Protein AF-A0A0P1IAL7-F1 (afdb_monomer)

pLDDT: mean 78.9, std 19.9, range [32.47, 98.69]

Sequence (352 aa):
MDDVEKSWKEFREKVRGVIEDHGAPDDLRSFDAWHAEEMRLVMAHNYPAPHVSDVTWSTEGLHVECDDREVVDRVMTAMAEVSHDLKEARARRSVMSSVVDWNDIHGSVFKQLGEHRAGWAEQLTLALEKVKRLIDEQPELFGDERPSIVQIKQKWGGLRVYEGPGCNQATSEEIQWRVDEIEQTCEGCSNSAQRQHVQGFVTTLCSWCYNAELRRRYDCAPASWPQSLELDIAANYPDLVSADCASLVPAVGPGWLMMISLALHKLSFSQDFKALDPGTIHISDIKKGQDGKISIGFSRYHDLIQEYADWMEFRCGVTCEECGHVGDIVRTTDKSQVLCSHCYCTREKSDG

Organism: NCBI:txid1715692

Mean predicted aligned error: 13.13 Å

Nearest PDB structures (foldseek):
  8pzp-assembly1_A-1  TM=1.449E-01  e=8.449E+00  Influenza A virus (A/WSN/1933(H1N1))

Solvent-accessible surface area (backbone atoms only — not comparable to full-atom values): 19555 Å² total; per-residue (Å²): 108,72,68,57,56,48,52,52,52,54,48,51,53,51,55,46,49,50,35,71,77,69,48,73,70,96,45,80,81,75,60,44,74,65,56,53,46,50,51,47,48,53,47,49,69,78,41,86,54,101,45,65,83,47,76,47,79,56,100,91,42,81,44,72,47,50,84,46,64,72,58,49,54,52,52,54,49,56,47,52,51,51,51,48,52,48,50,52,52,50,61,70,48,77,74,66,67,45,53,53,42,90,90,42,42,57,65,26,38,36,70,53,58,35,78,79,22,37,20,42,29,54,52,49,29,56,48,50,54,48,51,52,48,46,29,77,75,36,33,93,68,31,32,87,64,82,67,42,31,58,43,56,44,80,54,84,28,30,63,45,78,41,70,38,92,85,52,40,66,57,42,50,51,53,52,50,53,49,41,61,58,50,41,43,19,6,33,55,68,49,44,70,28,35,72,38,73,58,94,89,41,51,36,19,36,25,54,60,58,40,54,51,52,52,45,61,56,41,78,76,42,82,91,56,81,58,78,86,63,68,58,36,42,30,78,77,40,49,58,44,23,54,95,85,50,85,67,42,65,57,58,60,42,68,19,35,47,57,52,48,51,54,42,55,50,53,46,72,70,32,68,74,53,68,71,48,64,83,61,52,38,15,53,69,46,42,33,61,39,85,75,35,41,73,40,76,42,61,80,32,77,49,77,80,51,49,63,47,51,53,48,41,41,55,50,46,73,35,24,10,26,73,80,36,50,46,49,77,64,46,62,45,96,80,35,48,45,42,23,25,61,50,58,47,60,53,47,59,64,72,78,106

Structure (mmCIF, N/CA/C/O backbone):
data_AF-A0A0P1IAL7-F1
#
_entry.id   AF-A0A0P1IAL7-F1
#
loop_
_atom_site.group_PDB
_atom_site.id
_atom_site.type_symbol
_atom_site.label_atom_id
_atom_site.label_alt_id
_atom_site.label_comp_id
_atom_site.label_asym_id
_atom_site.label_entity_id
_atom_site.label_seq_id
_atom_site.pdbx_PDB_ins_code
_atom_site.Cartn_x
_atom_site.Cartn_y
_atom_site.Cartn_z
_atom_site.occupancy
_atom_site.B_iso_or_equiv
_atom_site.auth_seq_id
_atom_site.auth_comp_id
_atom_site.auth_asym_id
_atom_site.auth_atom_id
_atom_site.pdbx_PDB_model_num
ATOM 1 N N . MET A 1 1 ? -28.377 -12.880 -28.913 1.00 41.78 1 MET A N 1
ATOM 2 C CA . MET A 1 1 ? -29.177 -12.333 -27.795 1.00 41.78 1 MET A CA 1
ATOM 3 C C . MET A 1 1 ? -28.987 -13.169 -26.537 1.00 41.78 1 MET A C 1
ATOM 5 O O . MET A 1 1 ? -28.623 -12.584 -25.530 1.00 41.78 1 MET A O 1
ATOM 9 N N . ASP A 1 2 ? -29.098 -14.497 -26.609 1.00 44.34 2 ASP A N 1
ATOM 10 C CA . ASP A 1 2 ? -28.908 -15.394 -25.451 1.00 44.34 2 ASP A CA 1
ATOM 11 C C . ASP A 1 2 ? -27.526 -15.288 -24.774 1.00 44.34 2 ASP A C 1
ATOM 13 O O . ASP A 1 2 ? -27.446 -15.282 -23.547 1.00 44.34 2 ASP A O 1
ATOM 17 N N . ASP A 1 3 ? -26.442 -15.109 -25.541 1.00 50.19 3 ASP A N 1
ATOM 18 C CA . ASP A 1 3 ? -25.097 -14.899 -24.970 1.00 50.19 3 ASP A CA 1
ATOM 19 C C . ASP A 1 3 ? -24.962 -13.561 -24.228 1.00 50.19 3 ASP A C 1
ATOM 21 O O . ASP A 1 3 ? -24.264 -13.473 -23.223 1.00 50.19 3 ASP A O 1
ATOM 25 N N . VAL A 1 4 ? -25.685 -12.526 -24.666 1.00 46.25 4 VAL A N 1
ATOM 26 C CA . VAL A 1 4 ? -25.679 -11.201 -24.022 1.00 46.25 4 VAL A CA 1
ATOM 27 C C . VAL A 1 4 ? -26.430 -11.260 -22.692 1.00 46.25 4 VAL A C 1
ATOM 29 O O . VAL A 1 4 ? -25.976 -10.729 -21.683 1.00 46.25 4 VAL A O 1
ATOM 32 N N . GLU A 1 5 ? -27.567 -11.952 -22.654 1.00 51.50 5 GLU A N 1
ATOM 33 C CA . GLU A 1 5 ? -28.368 -12.103 -21.437 1.00 51.50 5 GLU A CA 1
ATOM 34 C C . GLU A 1 5 ? -27.666 -12.975 -20.382 1.00 51.50 5 GLU A C 1
ATOM 36 O O . GLU A 1 5 ? -27.731 -12.691 -19.180 1.00 51.50 5 GLU A O 1
ATOM 41 N N . LYS A 1 6 ? -26.903 -13.979 -20.834 1.00 57.72 6 LYS A N 1
ATOM 42 C CA . LYS A 1 6 ? -26.023 -14.785 -19.986 1.00 57.72 6 LYS A CA 1
ATOM 43 C C . LYS A 1 6 ? -24.871 -13.958 -19.401 1.00 57.72 6 LYS A C 1
ATOM 45 O O . LYS A 1 6 ? -24.701 -13.970 -18.181 1.00 57.72 6 LYS A O 1
ATOM 50 N N . SER A 1 7 ? -24.162 -13.178 -20.220 1.00 52.97 7 SER A N 1
ATOM 51 C CA . SER A 1 7 ? -23.103 -12.264 -19.758 1.00 52.97 7 SER A CA 1
ATOM 52 C C . SER A 1 7 ? -23.625 -11.232 -18.752 1.00 52.97 7 SER A C 1
ATOM 54 O O . SER A 1 7 ? -22.968 -10.941 -17.755 1.00 52.97 7 SER A O 1
ATOM 56 N N . TRP A 1 8 ? -24.850 -10.729 -18.943 1.00 52.72 8 TRP A N 1
ATOM 57 C CA . TRP A 1 8 ? -25.502 -9.824 -17.989 1.00 52.72 8 TRP A CA 1
ATOM 58 C C . TRP A 1 8 ? -25.870 -10.482 -16.662 1.00 52.72 8 TRP A C 1
ATOM 60 O O . TRP A 1 8 ? -25.812 -9.843 -15.611 1.00 52.72 8 TRP A O 1
ATOM 70 N N . LYS A 1 9 ? -26.276 -11.751 -16.679 1.00 59.12 9 LYS A N 1
ATOM 71 C CA . LYS A 1 9 ? -26.530 -12.504 -15.449 1.00 59.12 9 LYS A CA 1
ATOM 72 C C . LYS A 1 9 ? -25.230 -12.746 -14.677 1.00 59.12 9 LYS A C 1
ATOM 74 O O . LYS A 1 9 ? -25.203 -12.520 -13.475 1.00 59.12 9 LYS A O 1
ATOM 79 N N . GLU A 1 10 ? -24.153 -13.123 -15.363 1.00 58.59 10 GLU A N 1
ATOM 80 C CA . GLU A 1 10 ? -22.832 -13.321 -14.749 1.00 58.59 10 GLU A CA 1
ATOM 81 C C . GLU A 1 10 ? -22.244 -12.017 -14.191 1.00 58.59 10 GLU A C 1
ATOM 83 O O . GLU A 1 10 ? -21.704 -12.010 -13.086 1.00 58.59 10 GLU A O 1
ATOM 88 N N . PHE A 1 11 ? -22.409 -10.898 -14.901 1.00 57.38 11 PHE A N 1
ATOM 89 C CA . PHE A 1 11 ? -22.053 -9.570 -14.399 1.00 57.38 11 PHE A CA 1
ATOM 90 C C . PHE A 1 11 ? -22.821 -9.216 -13.119 1.00 57.38 11 PHE A C 1
ATOM 92 O O . PHE A 1 11 ? -22.209 -8.806 -12.134 1.00 57.38 11 PHE A O 1
ATOM 99 N N . ARG A 1 12 ? -24.146 -9.420 -13.102 1.00 59.62 12 ARG A N 1
ATOM 100 C CA . ARG A 1 12 ? -24.986 -9.158 -11.921 1.00 59.62 12 ARG A CA 1
ATOM 101 C C . ARG A 1 12 ? -24.562 -9.992 -10.717 1.00 59.62 12 ARG A C 1
ATOM 103 O O . ARG A 1 12 ? -24.465 -9.446 -9.625 1.00 59.62 12 ARG A O 1
ATOM 110 N N . GLU A 1 13 ? -24.266 -11.275 -10.913 1.00 60.00 13 GLU A N 1
ATOM 111 C CA . GLU A 1 13 ? -23.773 -12.138 -9.833 1.00 60.00 13 GLU A CA 1
ATOM 112 C C . GLU A 1 13 ? -22.380 -11.714 -9.344 1.00 60.00 13 GLU A C 1
ATOM 114 O O . GLU A 1 13 ? -22.136 -11.728 -8.143 1.00 60.00 13 GLU A O 1
ATOM 119 N N . LYS A 1 14 ? -21.478 -11.260 -10.228 1.00 56.31 14 LYS A N 1
ATOM 120 C CA . LYS A 1 14 ? -20.163 -10.731 -9.820 1.00 56.31 14 LYS A CA 1
ATOM 121 C C . LYS A 1 14 ? -20.279 -9.432 -9.028 1.00 56.31 14 LYS A C 1
ATOM 123 O O . LYS A 1 14 ? -19.656 -9.307 -7.981 1.00 56.31 14 LYS A O 1
ATOM 128 N N . VAL A 1 15 ? -21.092 -8.484 -9.492 1.00 52.44 15 VAL A N 1
ATOM 129 C CA . VAL A 1 15 ? -21.345 -7.227 -8.772 1.00 52.44 15 VAL A CA 1
ATOM 130 C C . VAL A 1 15 ? -22.019 -7.508 -7.430 1.00 52.44 15 VAL A C 1
ATOM 132 O O . VAL A 1 15 ? -21.626 -6.930 -6.420 1.00 52.44 15 VAL A O 1
ATOM 135 N N . ARG A 1 16 ? -22.977 -8.442 -7.386 1.00 55.53 16 ARG A N 1
ATOM 136 C CA . ARG A 1 16 ? -23.596 -8.897 -6.137 1.00 55.53 16 ARG A CA 1
ATOM 137 C C . ARG A 1 16 ? -22.571 -9.525 -5.194 1.00 55.53 16 ARG A C 1
ATOM 139 O O . ARG A 1 16 ? -22.536 -9.123 -4.041 1.00 55.53 16 ARG A O 1
ATOM 146 N N . GLY A 1 17 ? -21.705 -10.415 -5.679 1.00 53.91 17 GLY A N 1
ATOM 147 C CA . GLY A 1 17 ? -20.626 -11.010 -4.884 1.00 53.91 17 GLY A CA 1
ATOM 148 C C . GLY A 1 17 ? -19.678 -9.956 -4.308 1.00 53.91 17 GLY A C 1
ATOM 149 O O . GLY A 1 17 ? -19.396 -9.968 -3.118 1.00 53.91 17 GLY A O 1
ATOM 150 N N . VAL A 1 18 ? -19.289 -8.955 -5.106 1.00 49.69 18 VAL A N 1
ATOM 151 C CA . VAL A 1 18 ? -18.495 -7.804 -4.635 1.00 49.69 18 VAL A CA 1
ATOM 152 C C . VAL A 1 18 ? -19.238 -7.024 -3.540 1.00 49.69 18 VAL A C 1
ATOM 154 O O . VAL A 1 18 ? -18.637 -6.634 -2.541 1.00 49.69 18 VAL A O 1
ATOM 157 N N . ILE A 1 19 ? -20.549 -6.812 -3.682 1.00 49.41 19 ILE A N 1
ATOM 158 C CA . ILE A 1 19 ? -21.381 -6.134 -2.672 1.00 49.41 19 ILE A CA 1
ATOM 159 C C . ILE A 1 19 ? -21.522 -6.977 -1.394 1.00 49.41 19 ILE A C 1
ATOM 161 O O . ILE A 1 19 ? -21.507 -6.421 -0.294 1.00 49.41 19 ILE A O 1
ATOM 165 N N . GLU A 1 20 ? -21.658 -8.294 -1.521 1.00 49.78 20 GLU A N 1
ATOM 166 C CA . GLU A 1 20 ? -21.778 -9.238 -0.405 1.00 49.78 20 GLU A CA 1
ATOM 167 C C . GLU A 1 20 ? -20.456 -9.361 0.370 1.00 49.78 20 GLU A C 1
ATOM 169 O O . GLU A 1 20 ? -20.461 -9.247 1.598 1.00 49.78 20 GLU A O 1
ATOM 174 N N . ASP A 1 21 ? -19.327 -9.471 -0.334 1.00 44.12 21 ASP A N 1
ATOM 175 C CA . ASP A 1 21 ? -17.990 -9.634 0.248 1.00 44.12 21 ASP A CA 1
ATOM 176 C C . ASP A 1 21 ? -17.416 -8.322 0.806 1.00 44.12 21 ASP A C 1
ATOM 178 O O . ASP A 1 21 ? -16.720 -8.312 1.827 1.00 44.12 21 ASP A O 1
ATOM 182 N N . HIS A 1 22 ? -17.706 -7.184 0.167 1.00 43.75 22 HIS A N 1
ATOM 183 C CA . HIS A 1 22 ? -17.096 -5.896 0.522 1.00 43.75 22 HIS A CA 1
ATOM 184 C C . HIS A 1 22 ? -18.052 -4.912 1.204 1.00 43.75 22 HIS A C 1
ATOM 186 O O . HIS A 1 22 ? -17.584 -3.927 1.794 1.00 43.75 22 HIS A O 1
ATOM 192 N N . GLY A 1 23 ? -19.353 -5.217 1.220 1.00 41.59 23 GLY A N 1
ATO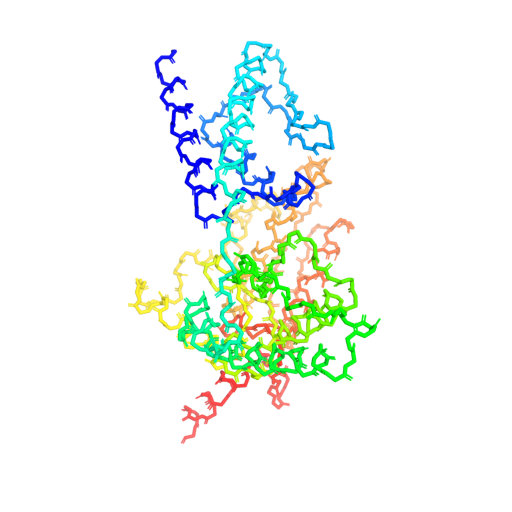M 193 C CA . GLY A 1 23 ? -20.423 -4.348 1.697 1.00 41.59 23 GLY A CA 1
ATOM 194 C C . GLY A 1 23 ? -20.796 -3.271 0.674 1.00 41.59 23 GLY A C 1
ATOM 195 O O . GLY A 1 23 ? -19.930 -2.675 0.039 1.00 41.59 23 GLY A O 1
ATOM 196 N N . ALA A 1 24 ? -22.094 -2.974 0.566 1.00 42.81 24 ALA A N 1
ATOM 197 C CA . ALA A 1 24 ? -22.584 -1.787 -0.130 1.00 42.81 24 ALA A CA 1
ATOM 198 C C . ALA A 1 24 ? -21.922 -0.526 0.470 1.00 42.81 24 ALA A C 1
ATOM 200 O O . ALA A 1 24 ? -22.091 -0.312 1.671 1.00 42.81 24 ALA A O 1
ATOM 201 N N . PRO A 1 25 ? -21.183 0.298 -0.297 1.00 43.22 25 PRO A N 1
ATOM 202 C CA . PRO A 1 25 ? -20.582 1.525 0.234 1.00 43.22 25 PRO A CA 1
ATOM 203 C C . PRO A 1 25 ? -21.672 2.469 0.749 1.00 43.22 25 PRO A C 1
ATOM 205 O O . PRO A 1 25 ? -22.739 2.508 0.148 1.00 43.22 25 PRO A O 1
ATOM 208 N N . ASP A 1 26 ? -21.443 3.223 1.826 1.00 40.00 26 ASP A N 1
ATOM 209 C CA . ASP A 1 26 ? -22.459 4.121 2.415 1.00 40.00 26 ASP A CA 1
ATOM 210 C C . ASP A 1 26 ? -22.738 5.359 1.540 1.00 40.00 26 ASP A C 1
ATOM 212 O O . ASP A 1 26 ? -23.851 5.887 1.519 1.00 40.00 26 ASP A O 1
ATOM 216 N N . ASP A 1 27 ? -21.756 5.749 0.726 1.00 38.41 27 ASP A N 1
ATOM 217 C CA . ASP A 1 27 ? -21.815 6.836 -0.250 1.00 38.41 27 ASP A CA 1
ATOM 218 C C . ASP A 1 27 ? -21.231 6.359 -1.590 1.00 38.41 27 ASP A C 1
ATOM 220 O O . ASP A 1 27 ? -20.150 5.765 -1.633 1.00 38.41 27 ASP A O 1
ATOM 224 N N . LEU A 1 28 ? -21.925 6.652 -2.692 1.00 39.16 28 LEU A N 1
ATOM 225 C CA . LEU A 1 28 ? -21.449 6.424 -4.058 1.00 39.16 28 LEU A CA 1
ATOM 226 C C . LEU A 1 28 ? -20.166 7.217 -4.398 1.00 39.16 28 LEU A C 1
ATOM 228 O O . LEU A 1 28 ? -19.497 6.900 -5.370 1.00 39.16 28 LEU A O 1
ATOM 232 N N . ARG A 1 29 ? -19.773 8.203 -3.584 1.00 36.06 29 ARG A N 1
ATOM 233 C CA . ARG A 1 29 ? -18.479 8.907 -3.658 1.00 36.06 29 ARG A CA 1
ATOM 234 C C . ARG A 1 29 ? -17.295 8.086 -3.136 1.00 36.06 29 ARG A C 1
ATOM 236 O O . ARG A 1 29 ? -16.165 8.383 -3.491 1.00 36.06 29 ARG A O 1
ATOM 243 N N . SER A 1 30 ? -17.536 7.050 -2.323 1.00 41.03 30 SER A N 1
ATOM 244 C CA . SER A 1 30 ? -16.492 6.106 -1.863 1.00 41.03 30 SER A CA 1
ATOM 245 C C . SER A 1 30 ? -16.241 4.946 -2.843 1.00 41.03 30 SER A C 1
ATOM 247 O O . SER A 1 30 ? -15.444 4.038 -2.580 1.00 41.03 30 SER A O 1
ATOM 249 N N . PHE A 1 31 ? -16.938 4.986 -3.981 1.00 42.59 31 PHE A N 1
ATOM 250 C CA . PHE A 1 31 ? -16.701 4.189 -5.179 1.00 42.59 31 PHE A CA 1
ATOM 251 C C . PHE A 1 31 ? -15.479 4.795 -5.899 1.00 42.59 31 PHE A C 1
ATOM 253 O O . PHE A 1 31 ? -15.611 5.578 -6.832 1.00 42.59 31 PHE A O 1
ATOM 260 N N . ASP A 1 32 ? -14.275 4.523 -5.385 1.00 45.38 32 ASP A N 1
ATOM 261 C CA . ASP A 1 32 ? -13.022 5.085 -5.916 1.00 45.38 32 ASP A CA 1
ATOM 262 C C . ASP A 1 32 ? -12.842 4.820 -7.425 1.00 45.38 32 ASP A C 1
ATOM 264 O O . ASP A 1 32 ? -13.308 3.808 -7.955 1.00 45.38 32 ASP A O 1
ATOM 268 N N . ALA A 1 33 ? -12.052 5.675 -8.090 1.00 40.78 33 ALA A N 1
ATOM 269 C CA . ALA A 1 33 ? -11.674 5.587 -9.509 1.00 40.78 33 ALA A CA 1
ATOM 270 C C . ALA A 1 33 ? -11.164 4.196 -9.950 1.00 40.78 33 ALA A C 1
ATOM 272 O O . ALA A 1 33 ? -11.284 3.823 -11.111 1.00 40.78 33 ALA A O 1
ATOM 273 N N . TRP A 1 34 ? -10.643 3.395 -9.016 1.00 38.56 34 TRP A N 1
ATOM 274 C CA . TRP A 1 34 ? -10.200 2.025 -9.271 1.00 38.56 34 TRP A CA 1
ATOM 275 C C . TRP A 1 34 ? -11.354 1.001 -9.359 1.00 38.56 34 TRP A C 1
ATOM 277 O O . TRP A 1 34 ? -11.262 0.064 -10.141 1.00 38.56 34 TRP A O 1
ATOM 287 N N . HIS A 1 35 ? -12.471 1.187 -8.636 1.00 47.72 35 HIS A N 1
ATOM 288 C CA . HIS A 1 35 ? -13.688 0.366 -8.819 1.00 47.72 35 HIS A CA 1
ATOM 289 C C . HIS A 1 35 ? -14.419 0.723 -10.115 1.00 47.72 35 HIS A C 1
ATOM 291 O O . HIS A 1 35 ? -14.990 -0.156 -10.760 1.00 47.72 35 HIS A O 1
ATOM 297 N N . ALA A 1 36 ? -14.384 2.000 -10.509 1.00 50.09 36 ALA A N 1
ATOM 298 C CA . ALA A 1 36 ? -14.823 2.415 -11.835 1.00 50.09 36 ALA A CA 1
ATOM 299 C C . ALA A 1 36 ? -13.961 1.749 -12.919 1.00 50.09 36 ALA A C 1
ATOM 301 O O . ALA A 1 36 ? -14.518 1.225 -13.876 1.00 50.09 36 ALA A O 1
ATOM 302 N N . GLU A 1 37 ? -12.638 1.664 -12.724 1.00 47.69 37 GLU A N 1
ATOM 303 C CA . GLU A 1 37 ? -11.732 0.969 -13.647 1.00 47.69 37 GLU A CA 1
ATOM 304 C C . GLU A 1 37 ? -11.948 -0.552 -13.668 1.00 47.69 37 GLU A C 1
ATOM 306 O O . GLU A 1 37 ? -11.992 -1.126 -14.748 1.00 47.69 37 GLU A O 1
ATOM 311 N N . GLU A 1 38 ? -12.169 -1.228 -12.535 1.00 47.59 38 GLU A N 1
ATOM 312 C CA . GLU A 1 38 ? -12.527 -2.656 -12.547 1.00 47.59 38 GLU A CA 1
ATOM 313 C C . GLU A 1 38 ? -13.884 -2.905 -13.210 1.00 47.59 38 GLU A C 1
ATOM 315 O O . GLU A 1 38 ? -14.003 -3.828 -14.011 1.00 47.59 38 GLU A O 1
ATOM 320 N N . MET A 1 39 ? -14.901 -2.075 -12.954 1.00 51.25 39 MET A N 1
ATOM 321 C CA . MET A 1 39 ? -16.168 -2.169 -13.685 1.00 51.25 39 MET A CA 1
ATOM 322 C C . MET A 1 39 ? -15.982 -1.895 -15.179 1.00 51.25 39 MET A C 1
ATOM 324 O O . MET A 1 39 ? -16.566 -2.611 -15.991 1.00 51.25 39 MET A O 1
ATO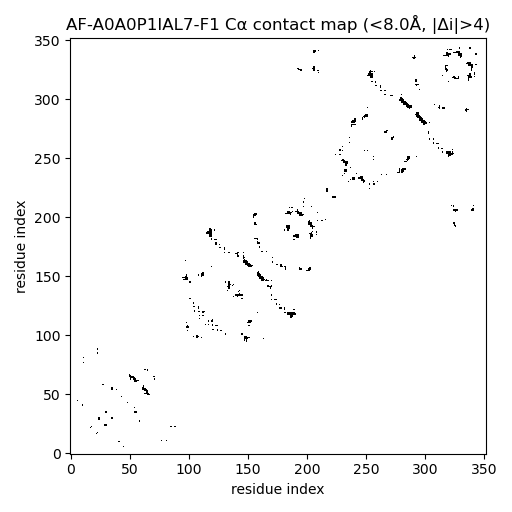M 328 N N . ARG A 1 40 ? -15.137 -0.927 -15.551 1.00 53.16 40 ARG A N 1
ATOM 329 C CA . ARG A 1 40 ? -14.767 -0.636 -16.941 1.00 53.16 40 ARG A CA 1
ATOM 330 C C . ARG A 1 40 ? -14.057 -1.825 -17.580 1.00 53.16 40 ARG A C 1
ATOM 332 O O . ARG A 1 40 ? -14.390 -2.184 -18.701 1.00 53.16 40 ARG A O 1
ATOM 339 N N . LEU A 1 41 ? -13.148 -2.487 -16.864 1.00 50.09 41 LEU A N 1
ATOM 340 C CA . LEU A 1 41 ? -12.440 -3.691 -17.307 1.00 50.09 41 LEU A CA 1
ATOM 341 C C . LEU A 1 41 ? -13.378 -4.897 -17.413 1.00 50.09 41 LEU A C 1
ATOM 343 O O . LEU A 1 41 ? -13.307 -5.631 -18.392 1.00 50.09 41 LEU A O 1
ATOM 347 N N . VAL A 1 42 ? -14.302 -5.090 -16.469 1.00 49.16 42 VAL A N 1
ATOM 348 C CA . VAL A 1 42 ? -15.336 -6.133 -16.540 1.00 49.16 42 VAL A CA 1
ATOM 349 C C . VAL A 1 42 ? -16.284 -5.869 -17.715 1.00 49.16 42 VAL A C 1
ATOM 351 O O . VAL A 1 42 ? -16.638 -6.810 -18.425 1.00 49.16 42 VAL A O 1
ATOM 354 N N . MET A 1 43 ? -16.666 -4.616 -17.969 1.00 51.06 43 MET A N 1
ATOM 355 C CA . MET A 1 43 ? -17.470 -4.239 -19.135 1.00 51.06 43 MET A CA 1
ATOM 356 C C . MET A 1 43 ? -16.696 -4.448 -20.443 1.00 51.06 43 MET A C 1
ATOM 358 O O . MET A 1 43 ? -17.209 -5.114 -21.335 1.00 51.06 43 MET A O 1
ATOM 362 N N . ALA A 1 44 ? -15.445 -3.992 -20.527 1.00 51.59 44 ALA A N 1
ATOM 363 C CA . ALA A 1 44 ? -14.583 -4.145 -21.700 1.00 51.59 44 ALA A CA 1
ATOM 364 C C . ALA A 1 44 ? -14.222 -5.613 -21.999 1.00 51.59 44 ALA A C 1
ATOM 366 O O . ALA A 1 44 ? -14.076 -5.992 -23.157 1.00 51.59 44 ALA A O 1
ATOM 367 N N . HIS A 1 45 ? -14.090 -6.453 -20.967 1.00 44.69 45 HIS A N 1
ATOM 368 C CA . HIS A 1 45 ? -13.735 -7.866 -21.111 1.00 44.69 45 HIS A CA 1
ATOM 369 C C . HIS A 1 45 ? -14.931 -8.744 -21.498 1.00 44.69 45 HIS A C 1
ATOM 371 O O . HIS A 1 45 ? -14.780 -9.667 -22.294 1.00 44.69 45 HIS A O 1
ATOM 377 N N . ASN A 1 46 ? -16.125 -8.467 -20.958 1.00 44.75 46 ASN A N 1
ATOM 378 C CA . ASN A 1 46 ? -17.333 -9.241 -21.280 1.00 44.75 46 ASN A CA 1
ATOM 379 C C . ASN A 1 46 ? -18.082 -8.698 -22.510 1.00 44.75 46 ASN A C 1
ATOM 381 O O . ASN A 1 46 ? -18.917 -9.406 -23.071 1.00 44.75 46 ASN A O 1
ATOM 385 N N . TYR A 1 47 ? -17.762 -7.474 -22.945 1.00 51.38 47 TYR A N 1
ATOM 386 C CA . TYR A 1 47 ? -18.261 -6.861 -24.171 1.00 51.38 47 TYR A CA 1
ATOM 387 C C . TYR A 1 47 ? -17.111 -6.211 -24.951 1.00 51.38 47 TYR A C 1
ATOM 389 O O . TYR A 1 47 ? -16.840 -5.024 -24.769 1.00 51.38 47 TYR A O 1
ATOM 397 N N . PRO A 1 48 ? -16.476 -6.929 -25.894 1.00 44.50 48 PRO A N 1
ATOM 398 C CA . PRO A 1 48 ? -15.669 -6.304 -26.935 1.00 44.50 48 PRO A CA 1
ATOM 399 C C . PRO A 1 48 ? -16.613 -5.622 -27.939 1.00 44.50 48 PRO A C 1
ATOM 401 O O . PRO A 1 48 ? -16.739 -6.039 -29.088 1.00 44.50 48 PRO A O 1
ATOM 404 N N . ALA A 1 49 ? -17.375 -4.625 -27.491 1.00 45.00 49 ALA A N 1
ATOM 405 C CA . ALA A 1 49 ? -18.230 -3.838 -28.362 1.00 45.00 49 ALA A CA 1
ATOM 406 C C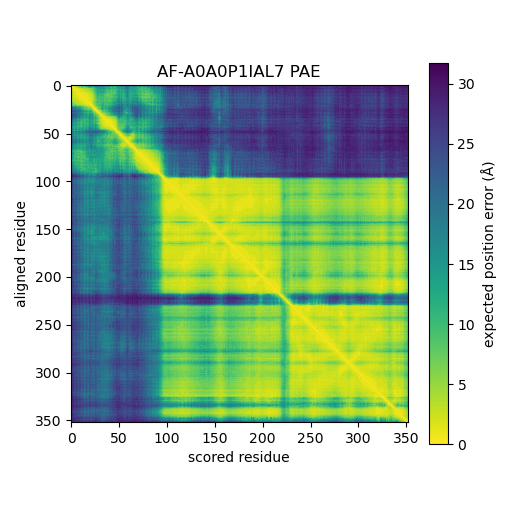 . ALA A 1 49 ? -17.417 -2.636 -28.864 1.00 45.00 49 ALA A C 1
ATOM 408 O O . ALA A 1 49 ? -16.972 -1.835 -28.043 1.00 45.00 49 ALA A O 1
ATOM 409 N N . PRO A 1 50 ? -17.249 -2.445 -30.183 1.00 45.91 50 PRO A N 1
ATOM 410 C CA . PRO A 1 50 ? -16.533 -1.298 -30.751 1.00 45.91 50 PRO A CA 1
ATOM 411 C C . PRO A 1 50 ? -17.251 0.060 -30.563 1.00 45.91 50 PRO A C 1
ATOM 413 O O . PRO A 1 50 ? -16.933 1.013 -31.265 1.00 45.91 50 PRO A O 1
ATOM 416 N N . HIS A 1 51 ? -18.220 0.159 -29.644 1.00 48.41 51 HIS A N 1
ATOM 417 C CA . HIS A 1 51 ? -19.175 1.269 -29.542 1.00 48.41 51 HIS A CA 1
ATOM 418 C C . HIS A 1 51 ? -19.327 1.866 -28.137 1.00 48.41 51 HIS A C 1
ATOM 420 O O . HIS A 1 51 ? -20.096 2.809 -27.991 1.00 48.41 51 HIS A O 1
ATOM 426 N N . VAL A 1 52 ? -18.663 1.330 -27.105 1.00 50.72 52 VAL A N 1
ATOM 427 C CA . VAL A 1 52 ? -18.592 1.972 -25.778 1.00 50.72 52 VAL A CA 1
ATOM 428 C C . VAL A 1 52 ? -17.251 2.691 -25.709 1.00 50.72 52 VAL A C 1
ATOM 430 O O . VAL A 1 52 ? -16.212 2.043 -25.573 1.00 50.72 52 VAL A O 1
ATOM 433 N N . SER A 1 53 ? -17.266 4.010 -25.882 1.00 54.25 53 SER A N 1
ATOM 434 C CA . SER A 1 53 ? -16.052 4.831 -25.921 1.00 54.25 53 SER A CA 1
ATOM 435 C C . SER A 1 53 ? -15.582 5.224 -24.528 1.00 54.25 53 SER A C 1
ATOM 437 O O . SER A 1 53 ? -14.374 5.301 -24.302 1.00 54.25 53 SER A O 1
ATOM 439 N N . ASP A 1 54 ? -16.518 5.433 -23.596 1.00 53.38 54 ASP A N 1
ATOM 440 C CA . ASP A 1 54 ? -16.194 5.845 -22.235 1.00 53.38 54 ASP A CA 1
ATOM 441 C C . ASP A 1 54 ? -17.265 5.430 -21.213 1.00 53.38 54 ASP A C 1
ATOM 443 O O . ASP A 1 54 ? -18.458 5.330 -21.510 1.00 53.38 54 ASP A O 1
ATOM 447 N N . VAL A 1 55 ? -16.826 5.172 -19.985 1.00 51.38 55 VAL A N 1
ATOM 448 C CA . VAL A 1 55 ? -17.673 4.808 -18.845 1.00 51.38 55 VAL A CA 1
ATOM 449 C C . VAL A 1 55 ? -17.185 5.623 -17.656 1.00 51.38 55 VAL A C 1
ATOM 451 O O . VAL A 1 55 ? -16.154 5.311 -17.062 1.00 51.38 55 VAL A O 1
ATOM 454 N N . THR A 1 56 ? -17.922 6.673 -17.306 1.00 48.72 56 THR A N 1
ATOM 455 C CA . THR A 1 56 ? -17.560 7.607 -16.235 1.00 48.72 56 THR A CA 1
ATOM 456 C C . THR A 1 56 ? -18.591 7.574 -15.113 1.00 48.72 56 THR A C 1
ATOM 458 O O . THR A 1 56 ? -19.767 7.304 -15.321 1.00 48.72 56 THR A O 1
ATOM 461 N N . TRP A 1 57 ? -18.158 7.812 -13.879 1.00 45.41 57 TRP A N 1
ATOM 462 C CA . TRP A 1 57 ? -19.033 7.849 -12.705 1.00 45.41 57 TRP A CA 1
ATOM 463 C C . TRP A 1 57 ? -19.051 9.271 -12.148 1.00 45.41 57 TRP A C 1
ATOM 465 O O . TRP A 1 57 ? -17.992 9.860 -11.938 1.00 45.41 57 TRP A O 1
ATOM 475 N N . SER A 1 58 ? -20.237 9.825 -11.900 1.00 44.75 58 SER A N 1
ATOM 476 C CA . SER A 1 58 ? -20.416 11.152 -11.306 1.00 44.75 58 SER A CA 1
ATOM 477 C C . SER A 1 58 ? -21.289 11.093 -10.050 1.00 44.75 58 SER A C 1
ATOM 479 O O . SER A 1 58 ? -21.861 10.060 -9.697 1.00 44.75 58 SER A O 1
ATOM 481 N N . THR A 1 59 ? -21.433 12.236 -9.375 1.00 32.47 59 THR A N 1
ATOM 482 C CA . THR A 1 59 ? -22.369 12.408 -8.254 1.00 32.47 59 THR A CA 1
ATOM 483 C C . THR A 1 59 ? -23.835 12.191 -8.641 1.00 32.47 59 THR A C 1
ATOM 485 O O . THR A 1 59 ? -24.667 12.002 -7.757 1.00 32.47 59 THR A O 1
ATOM 488 N N . GLU A 1 60 ? -24.156 12.220 -9.937 1.00 37.75 60 GLU A N 1
ATOM 489 C CA . GLU A 1 60 ? -25.502 11.997 -10.474 1.00 37.75 60 GLU A CA 1
ATOM 490 C C . GLU A 1 60 ? -25.728 10.542 -10.931 1.00 37.75 60 GLU A C 1
ATOM 492 O O . GLU A 1 60 ? -26.873 10.144 -11.149 1.00 37.75 60 GLU A O 1
ATOM 497 N N . GLY A 1 61 ? -24.669 9.724 -11.008 1.00 45.53 61 GLY A N 1
ATOM 498 C CA . GLY A 1 61 ? -24.731 8.302 -11.360 1.00 45.53 61 GLY A CA 1
ATOM 499 C C . GLY A 1 61 ? -23.650 7.862 -12.353 1.00 45.53 61 GLY A C 1
ATOM 500 O O . GLY A 1 61 ? -22.691 8.586 -12.616 1.00 45.53 61 GLY A O 1
ATOM 501 N N . LEU A 1 62 ? -23.803 6.652 -12.904 1.00 48.34 62 LEU A N 1
ATOM 502 C CA . LEU A 1 62 ? -22.970 6.178 -14.013 1.00 48.34 62 LEU A CA 1
ATOM 503 C C . LEU A 1 62 ? -23.386 6.878 -15.309 1.00 48.34 62 LEU A C 1
ATOM 505 O O . LEU A 1 62 ? -24.559 6.872 -15.680 1.00 48.34 62 LEU A O 1
ATOM 509 N N . HIS A 1 63 ? -22.403 7.397 -16.023 1.00 54.91 63 HIS A N 1
ATOM 510 C CA . HIS A 1 63 ? -22.506 7.867 -17.390 1.00 54.91 63 HIS A CA 1
ATOM 511 C C . HIS A 1 63 ? -21.798 6.868 -18.304 1.00 54.91 63 HIS A C 1
ATOM 513 O O . HIS A 1 63 ? -20.627 6.545 -18.120 1.00 54.91 63 HIS A O 1
ATOM 519 N N . VAL A 1 64 ? -22.525 6.358 -19.291 1.00 54.97 64 VAL A N 1
ATOM 520 C CA . VAL A 1 64 ? -21.976 5.476 -20.320 1.00 54.97 64 VAL A CA 1
ATOM 521 C C . VAL A 1 64 ? -22.085 6.207 -21.642 1.00 54.97 64 VAL A C 1
ATOM 523 O O . VAL A 1 64 ? -23.194 6.486 -22.099 1.00 54.97 64 VAL A O 1
ATOM 526 N N . GLU A 1 65 ? -20.946 6.517 -22.248 1.00 56.47 65 GLU A N 1
ATOM 527 C CA . GLU A 1 65 ? -20.896 6.998 -23.621 1.00 56.47 65 GLU A CA 1
ATOM 528 C C . GLU A 1 65 ? -20.868 5.788 -24.551 1.00 56.47 65 GLU A C 1
ATOM 530 O O . GLU A 1 65 ? -19.894 5.030 -24.616 1.00 56.47 65 GLU A O 1
ATOM 535 N N . CYS A 1 66 ? -21.990 5.574 -25.236 1.00 57.00 66 CYS A N 1
ATOM 536 C CA . CYS A 1 66 ? -22.134 4.509 -26.210 1.00 57.00 66 CYS A CA 1
ATOM 537 C C . CYS A 1 66 ? -22.996 4.967 -27.388 1.00 57.00 66 CYS A C 1
ATOM 539 O O . CYS A 1 66 ? -24.050 5.576 -27.194 1.00 57.00 66 CYS A O 1
ATOM 541 N N . ASP A 1 67 ? -22.562 4.631 -28.603 1.00 56.38 67 ASP A N 1
ATOM 542 C CA . ASP A 1 67 ? -23.279 4.959 -29.844 1.00 56.38 67 ASP A CA 1
ATOM 543 C C . ASP A 1 67 ? -24.574 4.138 -30.018 1.00 56.38 67 ASP A C 1
ATOM 545 O O . ASP A 1 67 ? -25.427 4.468 -30.846 1.00 56.38 67 ASP A O 1
ATOM 549 N N . ASP A 1 68 ? -24.742 3.070 -29.229 1.00 63.16 68 ASP A N 1
ATOM 550 C CA . ASP A 1 68 ? -25.904 2.185 -29.254 1.00 63.16 68 ASP A CA 1
ATOM 551 C C . ASP A 1 68 ? -26.836 2.448 -28.062 1.00 63.16 68 ASP A C 1
ATOM 553 O O . ASP A 1 68 ? -26.610 2.029 -26.922 1.00 63.16 68 ASP A O 1
ATOM 557 N N . ARG A 1 69 ? -27.946 3.128 -28.355 1.00 62.44 69 ARG A N 1
ATOM 558 C CA . ARG A 1 69 ? -28.968 3.503 -27.375 1.00 62.44 69 ARG A CA 1
ATOM 559 C C . ARG A 1 69 ? -29.634 2.297 -26.702 1.00 62.44 69 ARG A C 1
ATOM 561 O O . ARG A 1 69 ? -30.025 2.406 -25.543 1.00 62.44 69 ARG A O 1
ATOM 568 N N . GLU A 1 70 ? -29.744 1.153 -27.381 1.00 63.44 70 GLU A N 1
ATOM 569 C CA . GLU A 1 70 ? -30.344 -0.049 -26.790 1.00 63.44 70 GLU A CA 1
ATOM 570 C C . GLU A 1 70 ? -29.420 -0.663 -25.726 1.00 63.44 70 GLU A C 1
ATOM 572 O O . GLU A 1 70 ? -29.884 -1.184 -24.707 1.00 63.44 70 GLU A O 1
ATOM 577 N N . VAL A 1 71 ? -28.103 -0.551 -25.919 1.00 56.25 71 VAL A N 1
ATOM 578 C CA . VAL A 1 71 ? -27.102 -0.965 -24.928 1.00 56.25 71 VAL A CA 1
ATOM 579 C C . VAL A 1 71 ? -27.141 -0.041 -23.712 1.00 56.25 71 VAL A C 1
ATOM 581 O O . VAL A 1 71 ? -27.183 -0.538 -22.585 1.00 56.25 71 VAL A O 1
ATOM 584 N N . VAL A 1 72 ? -27.211 1.279 -23.918 1.00 55.06 72 VAL A N 1
ATOM 585 C CA . VAL A 1 72 ? -27.318 2.265 -22.825 1.00 55.06 72 VAL A CA 1
ATOM 586 C C . VAL A 1 72 ? -28.557 2.010 -21.965 1.00 55.06 72 VAL A C 1
ATOM 588 O O . VAL A 1 72 ? -28.440 1.905 -20.744 1.00 55.06 72 VAL A O 1
ATOM 591 N N . ASP A 1 73 ? -29.731 1.830 -22.575 1.00 62.38 73 ASP A N 1
ATOM 592 C CA . ASP A 1 73 ? -30.981 1.613 -21.835 1.00 62.38 73 ASP A CA 1
ATOM 593 C C . ASP A 1 73 ? -30.942 0.316 -20.999 1.00 62.38 73 ASP A C 1
ATOM 595 O O . ASP A 1 73 ? -31.420 0.282 -19.858 1.00 62.38 73 ASP A O 1
ATOM 599 N N . ARG A 1 74 ? -30.312 -0.751 -21.515 1.00 59.81 74 ARG A N 1
ATOM 600 C CA . ARG A 1 74 ? -30.121 -2.012 -20.773 1.00 59.81 74 ARG A CA 1
ATOM 601 C C . ARG A 1 74 ? -29.144 -1.863 -19.609 1.00 59.81 74 ARG A C 1
ATOM 603 O O . ARG A 1 74 ? -29.421 -2.387 -18.530 1.00 59.81 74 ARG A O 1
ATOM 610 N N . VAL A 1 75 ? -28.040 -1.136 -19.800 1.00 55.88 75 VAL A N 1
ATOM 611 C CA . VAL A 1 75 ? -27.070 -0.847 -18.730 1.00 55.88 75 VAL A CA 1
ATOM 612 C C . VAL A 1 75 ? -27.739 -0.035 -17.622 1.00 55.88 75 VAL A C 1
ATOM 614 O O . VAL A 1 75 ? -27.678 -0.422 -16.456 1.00 55.88 75 VAL A O 1
ATOM 617 N N . MET A 1 76 ? -28.445 1.039 -17.978 1.00 59.50 76 MET A N 1
ATOM 618 C CA . MET A 1 76 ? -29.128 1.900 -17.009 1.00 59.50 76 MET A CA 1
ATOM 619 C C . MET A 1 76 ? -30.224 1.152 -16.240 1.00 59.50 76 MET A C 1
ATOM 621 O O . MET A 1 76 ? -30.370 1.351 -15.035 1.00 59.50 76 MET A O 1
ATOM 625 N N . THR A 1 77 ? -30.945 0.236 -16.896 1.00 66.31 77 THR A N 1
ATOM 626 C CA . THR A 1 77 ? -31.942 -0.625 -16.236 1.00 66.31 77 THR A CA 1
ATOM 627 C C . THR A 1 77 ? -31.289 -1.588 -15.242 1.00 66.31 77 THR A C 1
ATOM 629 O O . THR A 1 77 ? -31.698 -1.639 -14.083 1.00 66.31 77 THR A O 1
ATOM 632 N N . ALA A 1 78 ? -30.228 -2.295 -15.646 1.00 57.56 78 ALA A N 1
ATOM 633 C CA . ALA A 1 78 ? -29.496 -3.201 -14.758 1.00 57.56 78 ALA A CA 1
ATOM 634 C C . ALA A 1 78 ? -28.906 -2.461 -13.546 1.00 57.56 78 ALA A C 1
ATOM 636 O O . ALA A 1 78 ? -28.897 -2.977 -12.430 1.00 57.56 78 ALA A O 1
ATOM 637 N N . MET A 1 79 ? -28.453 -1.223 -13.738 1.00 57.31 79 MET A N 1
ATOM 638 C CA . MET A 1 79 ? -27.962 -0.389 -12.646 1.00 57.31 79 MET A CA 1
ATOM 639 C C . MET A 1 79 ? -29.058 0.124 -11.722 1.00 57.31 79 MET A C 1
ATOM 641 O O . MET A 1 79 ? -28.834 0.206 -10.516 1.00 57.31 79 MET A O 1
ATOM 645 N N . ALA A 1 80 ? -30.233 0.464 -12.253 1.00 60.97 80 ALA A N 1
ATOM 646 C CA . ALA A 1 80 ? -31.379 0.840 -11.436 1.00 60.97 80 ALA A CA 1
ATOM 647 C C . ALA A 1 80 ? -31.825 -0.328 -10.540 1.00 60.97 80 ALA A C 1
ATOM 649 O O . ALA A 1 80 ? -32.105 -0.112 -9.360 1.00 60.97 80 ALA A O 1
ATOM 650 N N . GLU A 1 81 ? -31.807 -1.558 -11.062 1.00 61.06 81 GLU A N 1
ATOM 651 C CA . GLU A 1 81 ? -32.061 -2.786 -10.296 1.00 61.06 81 GLU A CA 1
ATOM 652 C C . GLU A 1 81 ? -30.998 -3.008 -9.209 1.00 61.06 81 GLU A C 1
ATOM 654 O O . GLU A 1 81 ? -31.344 -3.167 -8.042 1.00 61.06 81 GLU A O 1
ATOM 659 N N . VAL A 1 82 ? -29.704 -2.909 -9.543 1.00 55.06 82 VAL A N 1
ATOM 660 C CA . VAL A 1 82 ? -28.612 -3.011 -8.553 1.00 55.06 82 VAL A CA 1
ATOM 661 C C . VAL A 1 82 ? -28.717 -1.911 -7.490 1.00 55.06 82 VAL A C 1
ATOM 663 O O . VAL A 1 82 ? -28.508 -2.168 -6.308 1.00 55.06 82 VAL A O 1
ATOM 666 N N . SER A 1 83 ? -29.081 -0.686 -7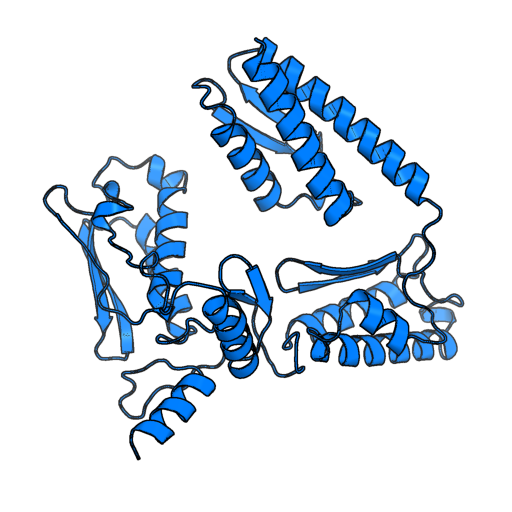.875 1.00 54.28 83 SER A N 1
ATOM 667 C CA . SER A 1 83 ? -29.304 0.429 -6.946 1.00 54.28 83 SER A CA 1
ATOM 668 C C . SER A 1 83 ? -30.484 0.167 -6.007 1.00 54.28 83 SER A C 1
ATOM 670 O O . SER A 1 83 ? -30.413 0.486 -4.818 1.00 54.28 83 SER A O 1
ATOM 672 N N . HIS A 1 84 ? -31.563 -0.431 -6.516 1.00 60.84 84 HIS A N 1
ATOM 673 C CA . HIS A 1 84 ? -32.707 -0.849 -5.713 1.00 60.84 84 HIS A CA 1
ATOM 674 C C . HIS A 1 84 ? -32.322 -1.965 -4.730 1.00 60.84 84 HIS A C 1
ATOM 676 O O . HIS A 1 84 ? -32.566 -1.818 -3.532 1.00 60.84 84 HIS A O 1
ATOM 682 N N . ASP A 1 85 ? -31.637 -3.012 -5.196 1.00 55.97 85 ASP A N 1
ATOM 683 C CA . ASP A 1 85 ? -31.141 -4.113 -4.359 1.00 55.97 85 ASP A CA 1
ATOM 684 C C . ASP A 1 85 ? -30.184 -3.604 -3.269 1.00 55.97 85 ASP A C 1
ATOM 686 O O . ASP A 1 85 ? -30.271 -4.015 -2.111 1.00 55.97 85 ASP A O 1
ATOM 690 N N . LEU A 1 86 ? -29.319 -2.638 -3.599 1.00 51.88 86 LEU A N 1
ATOM 691 C CA . LEU A 1 86 ? -28.439 -1.953 -2.649 1.00 51.88 86 LEU A CA 1
ATOM 692 C C . LEU A 1 86 ? -29.229 -1.178 -1.587 1.00 51.88 86 LEU A C 1
ATOM 694 O O . LEU A 1 86 ? -28.895 -1.243 -0.402 1.00 51.88 86 LEU A O 1
ATOM 698 N N . LYS A 1 87 ? -30.281 -0.450 -1.980 1.00 54.97 87 LYS A N 1
ATOM 699 C CA . LYS A 1 87 ? -31.158 0.271 -1.041 1.00 54.97 87 LYS A CA 1
ATOM 700 C C . LYS A 1 87 ? -31.914 -0.691 -0.130 1.00 54.97 87 LYS A C 1
ATOM 702 O O . LYS A 1 87 ? -32.009 -0.433 1.069 1.00 54.97 87 LYS A O 1
ATOM 707 N N . GLU A 1 88 ? -32.407 -1.804 -0.663 1.00 56.97 88 GLU A N 1
ATOM 708 C CA . GLU A 1 88 ? -33.125 -2.814 0.114 1.00 56.97 88 GLU A CA 1
ATOM 709 C C . GLU A 1 88 ? -32.184 -3.572 1.069 1.00 56.97 88 GLU A C 1
ATOM 711 O O . GLU A 1 88 ? -32.516 -3.772 2.239 1.00 56.97 88 GLU A O 1
ATOM 716 N N . ALA A 1 89 ? -30.965 -3.902 0.630 1.00 53.56 89 ALA A N 1
ATOM 717 C CA . ALA A 1 89 ? -29.917 -4.476 1.475 1.00 53.56 89 ALA A CA 1
ATOM 718 C C . ALA A 1 89 ? -29.489 -3.518 2.602 1.00 53.56 89 ALA A C 1
ATOM 720 O O . ALA A 1 89 ? -29.331 -3.948 3.747 1.00 53.56 89 ALA A O 1
ATOM 721 N N . ARG A 1 90 ? -29.368 -2.212 2.318 1.00 52.03 90 ARG A N 1
ATOM 722 C CA . ARG A 1 90 ? -29.121 -1.172 3.336 1.00 52.03 90 ARG A CA 1
ATOM 723 C C . ARG A 1 90 ? -30.276 -1.055 4.332 1.00 52.03 90 ARG A C 1
ATOM 725 O O . ARG A 1 90 ? -30.030 -0.995 5.532 1.00 52.03 90 ARG A O 1
ATOM 732 N N . ALA A 1 91 ? -31.525 -1.084 3.862 1.00 54.69 91 ALA A N 1
ATOM 733 C CA . ALA A 1 91 ? -32.703 -1.039 4.729 1.00 54.69 91 ALA A CA 1
ATOM 734 C C . ALA A 1 91 ? -32.781 -2.263 5.659 1.00 54.69 91 ALA A C 1
ATOM 736 O O . ALA A 1 91 ? -33.074 -2.123 6.844 1.00 54.69 91 ALA A O 1
ATOM 737 N N . ARG A 1 92 ? -32.428 -3.457 5.161 1.00 53.72 92 ARG A N 1
ATOM 738 C CA . ARG A 1 92 ? -32.311 -4.679 5.979 1.00 53.72 92 ARG A CA 1
ATOM 739 C C . ARG A 1 92 ? -31.131 -4.632 6.965 1.00 53.72 92 ARG A C 1
ATOM 741 O O . ARG A 1 92 ? -31.197 -5.273 8.008 1.00 53.72 92 ARG A O 1
ATOM 748 N N . ARG A 1 93 ? -30.085 -3.846 6.677 1.00 47.69 93 ARG A N 1
ATOM 749 C CA . ARG A 1 93 ? -28.925 -3.589 7.559 1.00 47.69 93 ARG A CA 1
ATOM 750 C C . ARG A 1 93 ? -29.170 -2.547 8.656 1.00 47.69 93 ARG A C 1
ATOM 752 O O . ARG A 1 93 ? -28.325 -2.402 9.529 1.00 47.69 93 ARG A O 1
ATOM 759 N N . SER A 1 94 ? -30.315 -1.865 8.680 1.00 45.16 94 SER A N 1
ATOM 760 C CA . SER A 1 94 ? -30.665 -0.846 9.690 1.00 45.16 94 SER A CA 1
ATOM 761 C C . SER A 1 94 ? -30.767 -1.368 11.143 1.00 45.16 94 SER A C 1
ATOM 763 O O . SER A 1 94 ? -31.105 -0.604 12.044 1.00 45.16 94 SER A O 1
ATOM 765 N N . VAL A 1 95 ? -30.458 -2.644 11.396 1.00 50.88 95 VAL A N 1
ATOM 766 C CA . VAL A 1 95 ? -30.285 -3.227 12.736 1.00 50.88 95 VAL A CA 1
ATOM 767 C C . VAL A 1 95 ? -28.901 -3.888 12.830 1.00 50.88 95 VAL A C 1
ATOM 769 O O . VAL A 1 95 ? -28.777 -5.063 13.163 1.00 50.88 95 VAL A O 1
ATOM 772 N N . MET A 1 96 ? -27.831 -3.183 12.452 1.00 55.78 96 MET A N 1
ATOM 773 C CA . MET A 1 96 ? -26.473 -3.695 12.660 1.00 55.78 96 MET A CA 1
ATOM 774 C C . MET A 1 96 ? -26.056 -3.467 14.111 1.00 55.78 96 MET A C 1
ATOM 776 O O . MET A 1 96 ? -25.783 -2.345 14.529 1.00 55.78 96 MET A O 1
ATOM 780 N N . SER A 1 97 ? -26.015 -4.556 14.878 1.00 76.69 97 SER A N 1
ATOM 781 C CA . SER A 1 97 ? -25.336 -4.596 16.170 1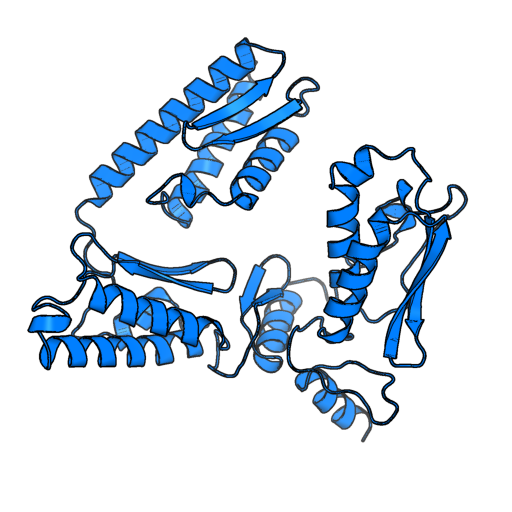.00 76.69 97 SER A CA 1
ATOM 782 C C . SER A 1 97 ? -23.864 -4.225 15.993 1.00 76.69 97 SER A C 1
ATOM 784 O O . SER A 1 97 ? -23.236 -4.691 15.038 1.00 76.69 97 SER A O 1
ATOM 786 N N . SER A 1 98 ? -23.312 -3.451 16.930 1.00 91.25 98 SER A N 1
ATOM 787 C CA . SER A 1 98 ? -21.875 -3.167 16.988 1.00 91.25 98 SER A CA 1
ATOM 788 C C . SER A 1 98 ? -21.059 -4.462 16.867 1.00 91.25 98 SER A C 1
ATOM 790 O O . SER A 1 98 ? -21.346 -5.446 17.551 1.00 91.25 98 SER A O 1
ATOM 792 N N . VAL A 1 99 ? -20.040 -4.469 16.005 1.00 95.56 99 VAL A N 1
ATOM 793 C CA . VAL A 1 99 ? -19.053 -5.554 15.899 1.00 95.56 99 VAL A CA 1
ATOM 794 C C . VAL A 1 99 ? -18.029 -5.515 17.028 1.00 95.56 99 VAL A C 1
ATOM 796 O O . VAL A 1 99 ? -17.298 -6.487 17.204 1.00 95.56 99 VAL A O 1
ATOM 799 N N . VAL A 1 100 ? -17.982 -4.411 17.779 1.00 97.06 100 VAL A N 1
ATOM 800 C CA . VAL A 1 100 ? -17.178 -4.261 18.993 1.00 97.06 100 VAL A CA 1
ATOM 801 C C . VAL A 1 100 ? -18.076 -4.384 20.216 1.00 97.06 100 VAL A C 1
ATOM 803 O O . VAL A 1 100 ? -18.954 -3.544 20.435 1.00 97.06 100 VAL A O 1
ATOM 806 N N . ASP A 1 101 ? -17.827 -5.414 21.022 1.00 96.94 101 ASP A N 1
ATOM 807 C CA . ASP A 1 101 ? -18.274 -5.472 22.408 1.00 96.94 101 ASP A CA 1
ATOM 808 C C . ASP A 1 101 ? -17.312 -4.645 23.267 1.00 96.94 101 ASP A C 1
ATOM 810 O O . ASP A 1 101 ? -16.148 -4.992 23.448 1.00 96.94 101 ASP A O 1
ATOM 814 N N . TRP A 1 102 ? -17.796 -3.540 23.828 1.00 96.25 102 TRP A N 1
ATOM 815 C CA . TRP A 1 102 ? -16.991 -2.660 24.676 1.00 96.25 102 TRP A CA 1
ATOM 816 C C . TRP A 1 102 ? -16.584 -3.283 26.022 1.00 96.25 102 TRP A C 1
ATOM 818 O O . TRP A 1 102 ? -15.761 -2.705 26.740 1.00 96.25 102 TRP A O 1
ATOM 828 N N . ASN A 1 103 ? -17.141 -4.440 26.385 1.00 96.75 103 ASN A N 1
ATOM 829 C CA . ASN A 1 103 ? -16.699 -5.243 27.527 1.00 96.75 103 ASN A CA 1
ATOM 830 C C . ASN A 1 103 ? -15.663 -6.310 27.143 1.00 96.75 103 ASN A C 1
ATOM 832 O O . ASN A 1 103 ? -14.957 -6.791 28.025 1.00 96.75 103 ASN A O 1
ATOM 836 N N . ASP A 1 104 ? -15.537 -6.631 25.855 1.00 98.00 104 ASP A N 1
ATOM 837 C CA . ASP A 1 104 ? -14.538 -7.543 25.292 1.00 98.00 104 ASP A CA 1
ATOM 838 C C . ASP A 1 104 ? -13.983 -6.970 23.977 1.00 98.00 104 ASP A C 1
ATOM 840 O O . ASP A 1 104 ? -14.205 -7.489 22.875 1.00 98.00 104 ASP A O 1
ATOM 844 N N . ILE A 1 105 ? -13.282 -5.836 24.097 1.00 98.44 105 ILE A N 1
ATOM 845 C CA . ILE A 1 105 ? -12.707 -5.125 22.948 1.00 98.44 105 ILE A CA 1
ATOM 846 C C . ILE A 1 105 ? -11.706 -6.038 22.239 1.00 98.44 105 ILE A C 1
ATOM 848 O O . ILE A 1 105 ? -11.762 -6.181 21.019 1.00 98.44 105 ILE A O 1
ATOM 852 N N . HIS A 1 106 ? -10.841 -6.699 23.010 1.00 98.31 106 HIS A N 1
ATOM 853 C CA . HIS A 1 106 ? -9.822 -7.601 22.491 1.00 98.31 106 HIS A CA 1
ATOM 854 C C . HIS A 1 106 ? -10.437 -8.733 21.655 1.00 98.31 106 HIS A C 1
ATOM 856 O O . HIS A 1 106 ? -10.110 -8.877 20.476 1.00 98.31 106 HIS A O 1
ATOM 862 N N . GLY A 1 107 ? -11.356 -9.521 22.227 1.00 97.88 107 GLY A N 1
ATOM 863 C CA . GLY A 1 107 ? -11.987 -10.634 21.517 1.00 97.88 107 GLY A CA 1
ATOM 864 C C . GLY A 1 107 ? -12.751 -10.177 20.274 1.00 97.88 107 GLY A C 1
ATOM 865 O O . GLY A 1 107 ? -12.671 -10.812 19.219 1.00 97.88 107 GLY A O 1
ATOM 866 N N . SER A 1 108 ? -13.422 -9.027 20.357 1.00 98.00 108 SER A N 1
ATOM 867 C CA . SER A 1 108 ? -14.159 -8.449 19.233 1.00 98.00 108 SER A CA 1
ATOM 868 C C . SER A 1 108 ? -13.248 -8.012 18.084 1.00 98.00 108 SER A C 1
ATOM 870 O O . SER A 1 108 ? -13.512 -8.348 16.929 1.00 98.00 108 SER A O 1
ATOM 872 N N . VAL A 1 109 ? -12.158 -7.299 18.378 1.00 98.25 109 VAL A N 1
ATOM 873 C CA . VAL A 1 109 ? -11.209 -6.813 17.365 1.00 98.25 109 VAL A CA 1
ATOM 874 C C . VAL A 1 109 ? -10.497 -7.979 16.679 1.00 98.25 109 VAL A C 1
ATOM 876 O O . VAL A 1 109 ? -10.455 -8.028 15.446 1.00 98.25 109 VAL A O 1
ATOM 879 N N . PHE A 1 110 ? -10.008 -8.959 17.445 1.00 97.88 110 PHE A N 1
ATOM 880 C CA . PHE A 1 110 ? -9.358 -10.149 16.888 1.00 97.88 110 PHE A CA 1
ATOM 881 C C . PHE A 1 110 ? -10.305 -10.973 16.017 1.00 97.88 110 PHE A C 1
ATOM 883 O O . PHE A 1 110 ? -9.905 -11.457 14.957 1.00 97.88 110 PHE A O 1
ATOM 890 N N . LYS A 1 111 ? -11.586 -11.069 16.391 1.00 96.81 111 LYS A N 1
ATOM 891 C CA . LYS A 1 111 ? -12.604 -11.721 15.560 1.00 96.81 111 LYS A CA 1
ATOM 892 C C . LYS A 1 111 ? -12.776 -11.040 14.197 1.00 96.81 111 LYS A C 1
ATOM 894 O O . LYS A 1 111 ? -13.041 -11.733 13.218 1.00 96.81 111 LYS A O 1
ATOM 899 N N . GLN A 1 112 ? -12.649 -9.714 14.124 1.00 96.31 112 GLN A N 1
ATOM 900 C CA . GLN A 1 112 ? -12.796 -8.971 12.866 1.00 96.31 112 GLN A CA 1
ATOM 901 C C . GLN A 1 112 ? -11.530 -9.008 11.997 1.00 96.31 112 GLN A C 1
ATOM 903 O O . GLN A 1 112 ? -11.624 -9.147 10.778 1.00 96.31 112 GLN A O 1
ATOM 908 N N . LEU A 1 113 ? -10.344 -8.872 12.597 1.00 95.94 113 LEU A N 1
ATOM 909 C CA . LEU A 1 113 ? -9.087 -8.745 11.848 1.00 95.94 113 LEU A CA 1
ATOM 910 C C . LEU A 1 113 ? -8.379 -10.079 11.576 1.00 95.94 113 LEU A C 1
ATOM 912 O O . LEU A 1 113 ? -7.719 -10.204 10.535 1.00 95.94 113 LEU A O 1
ATOM 916 N N . GLY A 1 114 ? -8.569 -11.062 12.460 1.00 95.06 114 GLY A N 1
ATOM 917 C CA . GLY A 1 114 ? -7.917 -12.369 12.445 1.00 95.06 114 GLY A CA 1
ATOM 918 C C . GLY A 1 114 ? -6.486 -12.357 12.998 1.00 95.06 114 GLY A C 1
ATOM 919 O O . GLY A 1 114 ? -5.822 -11.324 13.047 1.00 95.06 114 GLY A O 1
ATOM 920 N N . GLU A 1 115 ? -5.994 -13.543 13.365 1.00 93.25 115 GLU A N 1
ATOM 921 C CA . GLU A 1 115 ? -4.651 -13.758 13.941 1.00 93.25 115 GLU A CA 1
ATOM 922 C C . GLU A 1 115 ? -3.508 -13.336 13.007 1.00 93.25 115 GLU A C 1
ATOM 924 O O . GLU A 1 115 ? -2.445 -12.901 13.441 1.00 93.25 115 GLU A O 1
ATOM 929 N N . HIS A 1 116 ? -3.714 -13.413 11.692 1.00 90.69 116 HIS A N 1
ATOM 930 C CA . HIS A 1 116 ? -2.718 -12.985 10.706 1.00 90.69 116 HIS A CA 1
ATOM 931 C C . HIS A 1 116 ? -2.504 -11.464 10.684 1.00 90.69 116 HIS A C 1
ATOM 933 O O . HIS A 1 116 ? -1.553 -11.003 10.054 1.00 90.69 116 HIS A O 1
ATOM 939 N N . ARG A 1 117 ? -3.357 -10.692 11.374 1.00 96.06 117 ARG A N 1
ATOM 940 C CA . ARG A 1 117 ? -3.216 -9.243 11.581 1.00 96.06 117 ARG A CA 1
ATOM 941 C C . ARG A 1 117 ? -3.086 -8.873 13.059 1.00 96.06 117 ARG A C 1
ATOM 943 O O . ARG A 1 117 ? -3.573 -7.821 13.476 1.00 96.06 117 ARG A O 1
ATOM 950 N N . ALA A 1 118 ? -2.450 -9.744 13.843 1.00 97.31 118 ALA A N 1
ATOM 951 C CA . ALA A 1 118 ? -2.261 -9.554 15.279 1.00 97.31 118 ALA A CA 1
ATOM 952 C C . ALA A 1 118 ? -1.677 -8.173 15.623 1.00 97.31 118 ALA A C 1
ATOM 954 O O . ALA A 1 118 ? -2.191 -7.509 16.514 1.00 97.31 118 ALA A O 1
ATOM 955 N N . GLY A 1 119 ? -0.690 -7.684 14.866 1.00 97.94 119 GLY A N 1
ATOM 956 C CA . GLY A 1 119 ? -0.094 -6.369 15.113 1.00 97.94 119 GLY A CA 1
ATOM 957 C C . GLY A 1 119 ? -1.105 -5.215 15.078 1.00 97.94 119 GLY A C 1
ATOM 958 O O . GLY A 1 119 ? -1.179 -4.404 16.004 1.00 97.94 119 GLY A O 1
ATOM 959 N N . TRP A 1 120 ? -1.946 -5.154 14.044 1.00 98.44 120 TRP A N 1
ATOM 960 C CA . TRP A 1 120 ? -3.029 -4.165 14.001 1.00 98.44 120 TRP A CA 1
ATOM 961 C C . TRP A 1 120 ? -4.113 -4.429 15.044 1.00 98.44 120 TRP A C 1
ATOM 963 O O . TRP A 1 120 ? -4.638 -3.478 15.619 1.00 98.44 120 TRP A O 1
ATOM 973 N N . ALA A 1 121 ? -4.456 -5.694 15.294 1.00 98.44 121 ALA A N 1
ATOM 974 C CA . ALA A 1 121 ? -5.490 -6.059 16.256 1.00 98.44 121 ALA A CA 1
ATOM 975 C C . ALA A 1 121 ? -5.125 -5.644 17.690 1.00 98.44 121 ALA A C 1
ATOM 977 O O . ALA A 1 121 ? -5.954 -5.066 18.394 1.00 98.44 121 ALA A O 1
ATOM 978 N N . GLU A 1 122 ? -3.877 -5.860 18.103 1.00 98.38 122 GLU A N 1
ATOM 979 C CA . GLU A 1 122 ? -3.360 -5.438 19.406 1.00 98.38 122 GLU A CA 1
ATOM 980 C C . GLU A 1 122 ? -3.395 -3.915 19.551 1.00 98.38 122 GLU A C 1
ATOM 982 O O . GLU A 1 122 ? -3.931 -3.392 20.530 1.00 98.38 122 GLU A O 1
ATOM 987 N N . GLN A 1 123 ? -2.886 -3.181 18.559 1.00 98.56 123 GLN A N 1
ATOM 988 C CA . GLN A 1 123 ? -2.872 -1.720 18.624 1.00 98.56 123 GLN A CA 1
ATOM 989 C C . GLN A 1 123 ? -4.279 -1.118 18.594 1.00 98.56 123 GLN A C 1
ATOM 991 O O . GLN A 1 123 ? -4.563 -0.197 19.360 1.00 98.56 123 GLN A O 1
ATOM 996 N N . LEU A 1 124 ? -5.179 -1.649 17.759 1.00 98.62 124 LEU A N 1
ATOM 997 C CA . LEU A 1 124 ? -6.562 -1.181 17.704 1.00 98.62 124 LEU A CA 1
ATOM 998 C C . LEU A 1 124 ? -7.302 -1.484 19.011 1.00 98.62 124 LEU A C 1
ATOM 1000 O O . LEU A 1 124 ? -8.085 -0.657 19.468 1.00 98.62 124 LEU A O 1
ATOM 1004 N N . THR A 1 125 ? -7.017 -2.621 19.651 1.00 98.69 125 THR A N 1
ATOM 1005 C CA . THR A 1 125 ? -7.548 -2.933 20.985 1.00 98.69 125 THR A CA 1
ATOM 1006 C C . THR A 1 125 ? -7.148 -1.853 21.990 1.00 98.69 125 THR A C 1
ATOM 1008 O O . THR A 1 125 ? -8.014 -1.276 22.645 1.00 98.69 125 THR A O 1
ATOM 1011 N N . LEU A 1 126 ? -5.858 -1.506 22.055 1.00 98.50 126 LEU A N 1
ATOM 1012 C CA . LEU A 1 126 ? -5.356 -0.455 22.949 1.00 98.50 126 LEU A CA 1
ATOM 1013 C C . LEU A 1 126 ? -5.945 0.926 22.623 1.00 98.50 126 LEU A C 1
ATOM 1015 O O . LEU A 1 126 ? -6.260 1.701 23.531 1.00 98.50 126 LEU A O 1
ATOM 1019 N N . ALA A 1 127 ? -6.110 1.237 21.336 1.00 98.31 127 ALA A N 1
ATOM 1020 C CA . ALA A 1 127 ? -6.726 2.478 20.882 1.00 98.31 127 ALA A CA 1
ATOM 1021 C C . ALA A 1 127 ? -8.191 2.578 21.332 1.00 98.31 127 ALA A C 1
ATOM 1023 O O . ALA A 1 127 ? -8.586 3.584 21.919 1.00 98.31 127 ALA A O 1
ATOM 1024 N N . LEU A 1 128 ? -8.981 1.522 21.136 1.00 98.44 128 LEU A N 1
ATOM 1025 C CA . LEU A 1 128 ? -10.383 1.491 21.551 1.00 98.44 128 LEU A CA 1
ATOM 1026 C C . LEU A 1 128 ? -10.530 1.478 23.079 1.00 98.44 128 LEU A C 1
ATOM 1028 O O . LEU A 1 128 ? -11.406 2.155 23.609 1.00 98.44 128 LEU A O 1
ATOM 1032 N N . GLU A 1 129 ? -9.646 0.808 23.820 1.00 98.56 129 GLU A N 1
ATOM 1033 C CA . GLU A 1 129 ? -9.609 0.916 25.287 1.00 98.56 129 GLU A CA 1
ATOM 1034 C C . GLU A 1 129 ? -9.317 2.345 25.760 1.00 98.56 129 GLU A C 1
ATOM 1036 O O . GLU A 1 129 ? -9.856 2.804 26.771 1.00 98.56 129 GLU A O 1
ATOM 1041 N N . LYS A 1 130 ? -8.467 3.079 25.035 1.00 97.94 130 LYS A N 1
ATOM 1042 C CA . LYS A 1 130 ? -8.222 4.493 25.316 1.00 97.94 130 LYS A CA 1
ATOM 1043 C C . LYS A 1 130 ? -9.453 5.348 25.022 1.00 97.94 130 LYS A C 1
ATOM 1045 O O . LYS A 1 130 ? -9.820 6.142 25.881 1.00 97.94 130 LYS A O 1
ATOM 1050 N N . VAL A 1 131 ? -10.110 5.151 23.881 1.00 97.19 131 VAL A N 1
ATOM 1051 C CA . VAL A 1 131 ? -11.366 5.842 23.540 1.00 97.19 131 VAL A CA 1
ATOM 1052 C C . VAL A 1 131 ? -12.440 5.574 24.595 1.00 97.19 131 VAL A C 1
ATOM 1054 O O . VAL A 1 131 ? -13.065 6.511 25.081 1.00 97.19 131 VAL A O 1
ATOM 1057 N N . LYS A 1 132 ? -12.591 4.318 25.037 1.00 97.50 132 LYS A N 1
ATOM 1058 C CA . LYS A 1 132 ? -13.506 3.948 26.127 1.00 97.50 132 LYS A CA 1
ATOM 1059 C C . LYS A 1 132 ? -13.244 4.765 27.393 1.00 97.50 132 LYS A C 1
ATOM 1061 O O . LYS A 1 132 ? -14.185 5.295 27.971 1.00 97.50 132 LYS A O 1
ATOM 1066 N N . ARG A 1 133 ? -11.977 4.895 27.804 1.00 97.75 133 ARG A N 1
ATOM 1067 C CA . ARG A 1 133 ? -11.605 5.708 28.974 1.00 97.75 133 ARG A CA 1
ATOM 1068 C C . ARG A 1 133 ? -11.897 7.191 28.775 1.00 97.75 133 ARG A C 1
ATOM 1070 O O . ARG A 1 133 ? -12.387 7.815 29.700 1.00 97.75 133 ARG A O 1
ATOM 1077 N N . LEU A 1 134 ? -11.632 7.742 27.590 1.00 97.19 134 LEU A N 1
ATOM 1078 C CA . LEU A 1 134 ? -11.924 9.148 27.291 1.00 97.19 134 LEU A CA 1
ATOM 1079 C C . LEU A 1 134 ? -13.424 9.454 27.396 1.00 97.19 134 LEU A C 1
ATOM 1081 O O . LEU A 1 134 ? -13.789 10.467 27.982 1.00 97.19 134 LEU A O 1
ATOM 1085 N N . ILE A 1 135 ? -14.275 8.551 26.906 1.00 96.56 135 ILE A N 1
ATOM 1086 C CA . ILE A 1 135 ? -15.736 8.626 27.061 1.00 96.56 135 ILE A CA 1
ATOM 1087 C C . ILE A 1 135 ? -16.130 8.560 28.543 1.00 96.56 135 ILE A C 1
ATOM 1089 O O . ILE A 1 135 ? -16.903 9.389 29.015 1.00 96.56 135 ILE A O 1
ATOM 1093 N N . ASP A 1 136 ? -15.574 7.601 29.292 1.00 96.19 136 ASP A N 1
ATOM 1094 C CA . ASP A 1 136 ? -15.897 7.417 30.711 1.00 96.19 136 ASP A CA 1
ATOM 1095 C C . ASP A 1 136 ? -15.413 8.609 31.585 1.00 96.19 136 ASP A C 1
ATOM 1097 O O . ASP A 1 136 ? -16.040 8.928 32.596 1.00 96.19 136 ASP A O 1
ATOM 1101 N N . GLU A 1 137 ? -14.305 9.269 31.219 1.00 97.50 137 GLU A N 1
ATOM 1102 C CA . GLU A 1 137 ? -13.680 10.367 31.978 1.00 97.50 137 GLU A CA 1
ATOM 1103 C C . GLU A 1 137 ? -14.169 11.771 31.577 1.00 97.50 137 GLU A C 1
ATOM 1105 O O . GLU A 1 137 ? -14.164 12.668 32.421 1.00 97.50 137 GLU A O 1
ATOM 1110 N N . GLN A 1 138 ? -14.549 11.977 30.311 1.00 96.75 138 GLN A N 1
ATOM 1111 C CA . GLN A 1 138 ? -14.909 13.281 29.726 1.00 96.75 138 GLN A CA 1
ATOM 1112 C C . GLN A 1 138 ? -16.182 13.183 28.857 1.00 96.75 138 GLN A C 1
ATOM 1114 O O . GLN A 1 138 ? -16.145 13.470 27.649 1.00 96.75 138 GLN A O 1
ATOM 1119 N N . PRO A 1 139 ? -17.330 12.777 29.435 1.00 95.12 139 PRO A N 1
ATOM 1120 C CA . PRO A 1 139 ? -18.563 12.560 28.680 1.00 95.12 139 PRO A CA 1
ATOM 1121 C C . PRO A 1 139 ? -19.110 13.836 28.021 1.00 95.12 139 PRO A C 1
ATOM 1123 O O . PRO A 1 139 ? -19.807 13.770 27.012 1.00 95.12 139 PRO A O 1
ATOM 1126 N N . GLU A 1 140 ? -18.778 15.019 28.540 1.00 95.56 140 GLU A N 1
ATOM 1127 C CA . GLU A 1 140 ? -19.143 16.304 27.937 1.00 95.56 140 GLU A CA 1
ATOM 1128 C C . GLU A 1 140 ? -18.457 16.571 26.591 1.00 95.56 140 GLU A C 1
ATOM 1130 O O . GLU A 1 140 ? -18.989 17.329 25.778 1.00 95.56 140 GLU A O 1
ATOM 1135 N N . LEU A 1 141 ? -17.288 15.965 26.359 1.00 94.69 141 LEU A N 1
ATOM 1136 C CA . LEU A 1 141 ? -16.506 16.143 25.138 1.00 94.69 141 LEU A CA 1
ATOM 1137 C C . LEU A 1 141 ? -16.728 14.982 24.163 1.00 94.69 141 LEU A C 1
ATOM 1139 O O . LEU A 1 141 ? -16.990 15.212 22.984 1.00 94.69 141 LEU A O 1
ATOM 1143 N N . PHE A 1 142 ? -16.666 13.746 24.663 1.00 94.75 142 PHE A N 1
ATOM 1144 C CA . PHE A 1 142 ? -16.715 12.527 23.847 1.00 94.75 142 PHE A CA 1
ATOM 1145 C C . PHE A 1 142 ? -18.116 11.901 23.743 1.00 94.75 142 PHE A C 1
ATOM 1147 O O . PHE A 1 142 ? -18.325 10.972 22.960 1.00 94.75 142 PHE A O 1
ATOM 1154 N N . GLY A 1 143 ? -19.097 12.441 24.471 1.00 90.69 143 GLY A N 1
ATOM 1155 C CA . GLY A 1 143 ? -20.433 11.866 24.608 1.00 90.69 143 GLY A CA 1
ATOM 1156 C C . GLY A 1 143 ? -20.524 10.886 25.778 1.00 90.69 143 GLY A C 1
ATOM 1157 O O . GLY A 1 143 ? -19.519 10.427 26.310 1.00 90.69 143 GLY A O 1
ATOM 1158 N N . ASP A 1 144 ? -21.747 10.573 26.188 1.00 90.50 144 ASP A N 1
ATOM 1159 C CA . ASP A 1 144 ? -22.074 9.644 27.275 1.00 90.50 144 ASP A CA 1
ATOM 1160 C C . ASP A 1 144 ? -22.295 8.198 26.795 1.00 90.50 144 ASP A C 1
ATOM 1162 O O . ASP A 1 144 ? -22.319 7.261 27.599 1.00 90.50 144 ASP A O 1
ATOM 1166 N N . GLU A 1 145 ? -22.412 7.999 25.482 1.00 90.12 145 GLU A N 1
ATOM 1167 C CA . GLU A 1 145 ? -22.608 6.697 24.857 1.00 90.12 145 GLU A CA 1
ATOM 1168 C C . GLU A 1 145 ? -21.373 6.233 24.079 1.00 90.12 145 GLU A C 1
ATOM 1170 O O . GLU A 1 145 ? -20.698 6.991 23.383 1.00 90.12 145 GLU A O 1
ATOM 1175 N N . ARG A 1 146 ? -21.097 4.930 24.167 1.00 93.00 146 ARG A N 1
ATOM 1176 C CA . ARG A 1 146 ? -20.030 4.289 23.393 1.00 93.00 146 ARG A CA 1
ATOM 1177 C C . ARG A 1 146 ? -20.486 4.133 21.945 1.00 93.00 146 ARG A C 1
ATOM 1179 O O . ARG A 1 146 ? -21.603 3.655 21.731 1.00 93.00 146 ARG A O 1
ATOM 1186 N N . PRO A 1 147 ? -19.646 4.461 20.950 1.00 93.25 147 PRO A N 1
ATOM 1187 C CA . PRO A 1 147 ? -20.085 4.409 19.570 1.00 93.25 147 PRO A CA 1
ATOM 1188 C C . PRO A 1 147 ? -20.321 2.961 19.141 1.00 93.25 147 PRO A C 1
ATOM 1190 O O . PRO A 1 147 ? -19.598 2.033 19.523 1.00 93.25 147 PRO A O 1
ATOM 1193 N N . SER A 1 148 ? -21.347 2.763 18.318 1.00 93.94 148 SER A N 1
ATOM 1194 C CA . SER A 1 148 ? -21.539 1.492 17.629 1.00 93.94 148 SER A CA 1
ATOM 1195 C C . SER A 1 148 ? -20.508 1.400 16.512 1.00 93.94 148 SER A C 1
ATOM 1197 O O . SER A 1 148 ? -20.552 2.199 15.585 1.00 93.94 148 SER A O 1
ATOM 1199 N N . ILE A 1 149 ? -19.590 0.439 16.562 1.00 95.94 149 ILE A N 1
ATOM 1200 C CA . ILE A 1 149 ? -18.668 0.187 15.448 1.00 95.94 149 ILE A CA 1
ATOM 1201 C C . ILE A 1 149 ? -19.329 -0.863 14.568 1.00 95.94 149 ILE A C 1
ATOM 1203 O O . ILE A 1 149 ? -19.573 -1.970 15.027 1.00 95.94 149 ILE A O 1
ATOM 1207 N N . VAL A 1 150 ? -19.657 -0.546 13.318 1.00 94.88 150 VAL A N 1
ATOM 1208 C CA . VAL A 1 150 ? -20.415 -1.453 12.434 1.00 94.88 150 VAL A CA 1
ATOM 1209 C C . VAL A 1 150 ? -19.520 -2.388 11.629 1.00 94.88 150 VAL A C 1
ATOM 1211 O O . VAL A 1 150 ? -19.982 -3.433 11.173 1.00 94.88 150 VAL A O 1
ATOM 1214 N N . GLN A 1 151 ? -18.244 -2.039 11.445 1.00 94.56 151 GLN A N 1
ATOM 1215 C CA . GLN A 1 151 ? -17.294 -2.886 10.732 1.00 94.56 151 GLN A CA 1
ATOM 1216 C C . GLN A 1 151 ? -15.846 -2.512 11.059 1.00 94.56 151 GLN A C 1
ATOM 1218 O O . GLN A 1 151 ? -15.506 -1.336 11.139 1.00 94.56 151 GLN A O 1
ATOM 1223 N N . ILE A 1 152 ? -14.978 -3.520 11.157 1.00 97.00 152 ILE A N 1
ATOM 1224 C CA . ILE A 1 152 ? -13.521 -3.360 11.158 1.00 97.00 152 ILE A CA 1
ATOM 1225 C C . ILE A 1 152 ? -12.984 -4.255 10.044 1.00 97.00 152 ILE A C 1
ATOM 1227 O O . ILE A 1 152 ? -13.294 -5.444 10.014 1.00 97.00 152 ILE A O 1
ATOM 1231 N N . LYS A 1 153 ? -12.216 -3.708 9.100 1.00 94.75 153 LYS A N 1
ATOM 1232 C CA . LYS A 1 153 ? -11.624 -4.510 8.020 1.00 94.75 153 LYS A CA 1
ATOM 1233 C C . LYS A 1 153 ? -10.329 -3.917 7.493 1.00 94.75 153 LYS A C 1
ATOM 1235 O O . LYS A 1 153 ? -10.091 -2.717 7.594 1.00 94.75 153 LYS A O 1
ATOM 1240 N N . GLN A 1 154 ? -9.528 -4.767 6.862 1.00 92.69 154 GLN A N 1
ATOM 1241 C CA . GLN A 1 154 ? -8.460 -4.319 5.980 1.00 92.69 154 GLN A CA 1
ATOM 1242 C C . GLN A 1 154 ? -9.051 -4.023 4.600 1.00 92.69 154 GLN A C 1
ATOM 1244 O O . GLN A 1 154 ? -9.835 -4.813 4.071 1.00 92.69 154 GLN A O 1
ATOM 1249 N N . LYS A 1 155 ? -8.700 -2.872 4.033 1.00 87.50 155 LYS A N 1
ATOM 1250 C CA . LYS A 1 155 ? -9.069 -2.488 2.671 1.00 87.50 155 LYS A CA 1
ATOM 1251 C C . LYS A 1 155 ? -7.881 -1.772 2.036 1.00 87.50 155 LYS A C 1
ATOM 1253 O O . LYS A 1 155 ? -7.416 -0.771 2.569 1.00 87.50 155 LYS A O 1
ATOM 1258 N N . TRP A 1 156 ? -7.385 -2.288 0.911 1.00 83.44 156 TRP A N 1
ATOM 1259 C CA . TRP A 1 156 ? -6.279 -1.687 0.145 1.00 83.44 156 TRP A CA 1
ATOM 1260 C C . TRP A 1 156 ? -4.990 -1.445 0.950 1.00 83.44 156 TRP A C 1
ATOM 1262 O O . TRP A 1 156 ? -4.340 -0.413 0.804 1.00 83.44 156 TRP A O 1
ATOM 1272 N N . GLY A 1 157 ? -4.617 -2.369 1.837 1.00 86.94 157 GLY A N 1
ATOM 1273 C CA . GLY A 1 157 ? -3.455 -2.182 2.714 1.00 86.94 157 GLY A CA 1
ATOM 1274 C C . GLY A 1 157 ? -3.690 -1.200 3.861 1.00 86.94 157 GLY A C 1
ATOM 1275 O O . GLY A 1 157 ? -2.758 -0.922 4.602 1.00 86.94 157 GLY A O 1
ATOM 1276 N N . GLY A 1 158 ? -4.895 -0.651 4.022 1.00 92.38 158 GLY A N 1
ATOM 1277 C CA . GLY A 1 158 ? -5.259 0.221 5.138 1.00 92.38 158 GLY A CA 1
ATOM 1278 C C . GLY A 1 158 ? -6.218 -0.456 6.112 1.00 92.38 158 GLY A C 1
ATOM 1279 O O . GLY A 1 158 ? -7.034 -1.294 5.717 1.00 92.38 158 GLY A O 1
ATOM 1280 N N . LEU A 1 159 ? -6.138 -0.068 7.382 1.00 96.50 159 LEU A N 1
ATOM 1281 C CA . LEU A 1 159 ? -7.139 -0.404 8.388 1.00 96.50 159 LEU A CA 1
ATOM 1282 C C . LEU A 1 159 ? -8.349 0.524 8.218 1.00 96.50 159 LEU A C 1
ATOM 1284 O O . LEU A 1 159 ? -8.194 1.722 7.992 1.00 96.50 159 LEU A O 1
ATOM 1288 N N . ARG A 1 160 ? -9.565 -0.015 8.292 1.00 96.00 160 ARG A N 1
ATOM 1289 C CA . ARG A 1 160 ? -10.805 0.768 8.256 1.00 96.00 160 ARG A CA 1
ATOM 1290 C C . ARG A 1 160 ? -11.699 0.372 9.417 1.00 96.00 160 ARG A C 1
ATOM 1292 O O . ARG A 1 160 ? -11.973 -0.815 9.602 1.00 96.00 160 ARG A O 1
ATOM 1299 N N . VAL A 1 161 ? -12.165 1.377 10.149 1.00 96.62 161 VAL A N 1
ATOM 1300 C CA . VAL A 1 161 ? -13.142 1.254 11.231 1.00 96.62 161 VAL A CA 1
ATOM 1301 C C . VAL A 1 161 ? -14.339 2.103 10.830 1.00 96.62 161 VAL A C 1
ATOM 1303 O O . VAL A 1 161 ? -14.202 3.299 10.611 1.00 96.62 161 VAL A O 1
ATOM 1306 N N . TYR A 1 162 ? -15.489 1.462 10.656 1.00 93.56 162 TYR A N 1
ATOM 1307 C CA . TYR A 1 162 ? -16.727 2.125 10.267 1.00 93.56 162 TYR A CA 1
ATOM 1308 C C . TYR A 1 162 ? -17.620 2.261 11.483 1.00 93.56 162 TYR A C 1
ATOM 1310 O O . TYR A 1 162 ? -17.877 1.284 12.194 1.00 93.56 162 TYR A O 1
ATOM 1318 N N . GLU A 1 163 ? -18.114 3.467 11.689 1.00 93.06 163 GLU A N 1
ATOM 1319 C CA . GLU A 1 163 ? -18.943 3.830 12.824 1.00 93.06 163 GLU A CA 1
ATOM 1320 C C . GLU A 1 163 ? -20.410 3.866 12.405 1.00 93.06 163 GLU A C 1
ATOM 1322 O O . GLU A 1 163 ? -20.760 4.176 11.267 1.00 93.06 163 GLU A O 1
ATOM 1327 N N . GLY A 1 164 ? -21.278 3.497 13.333 1.00 87.19 164 GLY A N 1
ATOM 1328 C CA . GLY A 1 164 ? -22.715 3.551 13.165 1.00 87.19 164 GLY A CA 1
ATOM 1329 C C . GLY A 1 164 ? -23.248 4.981 13.255 1.00 87.19 164 GLY A C 1
ATOM 1330 O O . GLY A 1 164 ? -22.545 5.901 13.685 1.00 87.19 164 GLY A O 1
ATOM 1331 N N . PRO A 1 165 ? -24.521 5.175 12.879 1.00 83.12 165 PRO A N 1
ATOM 1332 C CA . PRO A 1 165 ? -25.169 6.471 13.006 1.00 83.12 165 PRO A CA 1
ATOM 1333 C C . PRO A 1 165 ? -25.156 6.946 14.465 1.00 83.12 165 PRO A C 1
ATOM 1335 O O . PRO A 1 165 ? -25.345 6.151 15.383 1.00 83.12 165 PRO A O 1
ATOM 1338 N N . GLY A 1 166 ? -24.969 8.253 14.662 1.00 81.69 166 GLY A N 1
ATOM 1339 C CA . GLY A 1 166 ? -24.995 8.875 15.988 1.00 81.69 166 GLY A CA 1
ATOM 1340 C C . GLY A 1 166 ? -23.666 8.854 16.749 1.00 81.69 166 GLY A C 1
ATOM 1341 O O . GLY A 1 166 ? -23.658 9.237 17.914 1.00 81.69 166 GLY A O 1
ATOM 1342 N N . CYS A 1 167 ? -22.550 8.453 16.122 1.00 87.75 167 CYS A N 1
ATOM 1343 C CA . CYS A 1 167 ? -21.229 8.624 16.731 1.00 87.75 167 CYS A CA 1
ATOM 1344 C C . CYS A 1 167 ? -20.956 10.111 17.024 1.00 87.75 167 CYS A C 1
ATOM 1346 O O . CYS A 1 167 ? -21.161 10.974 16.165 1.00 87.75 167 CYS A O 1
ATOM 1348 N N . ASN A 1 168 ? -20.500 10.411 18.242 1.00 93.88 168 ASN A N 1
ATOM 1349 C CA . ASN A 1 168 ? -20.035 11.744 18.609 1.00 93.88 168 ASN A CA 1
ATOM 1350 C C . ASN A 1 168 ? -18.812 12.128 17.753 1.00 93.88 168 ASN A C 1
ATOM 1352 O O . ASN A 1 168 ? -17.913 11.315 17.551 1.00 93.88 168 ASN A O 1
ATOM 1356 N N . GLN A 1 169 ? -18.760 13.378 17.285 1.00 93.25 169 GLN A N 1
ATOM 1357 C CA . GLN A 1 169 ? -17.703 13.835 16.381 1.00 93.25 169 GLN A CA 1
ATOM 1358 C C . GLN A 1 169 ? -16.293 13.750 16.991 1.00 93.25 169 GLN A C 1
ATOM 1360 O O . GLN A 1 169 ? -15.387 13.273 16.318 1.00 93.25 169 GLN A O 1
ATOM 1365 N N . ALA A 1 170 ? -16.095 14.156 18.248 1.00 95.12 170 ALA A N 1
ATOM 1366 C CA . ALA A 1 170 ? -14.781 14.087 18.895 1.00 95.12 170 ALA A CA 1
ATOM 1367 C C . ALA A 1 170 ? -14.317 12.633 19.084 1.00 95.12 170 ALA A C 1
ATOM 1369 O O . ALA A 1 170 ? -13.139 12.319 18.923 1.00 95.12 170 ALA A O 1
ATOM 1370 N N . THR A 1 171 ? -15.257 11.731 19.376 1.00 95.56 171 THR A N 1
ATOM 1371 C CA . THR A 1 171 ? -14.993 10.288 19.442 1.00 95.56 171 THR A CA 1
ATOM 1372 C C . THR A 1 171 ? -14.606 9.721 18.077 1.00 95.56 171 THR A C 1
ATOM 1374 O O . THR A 1 171 ? -13.627 8.981 17.989 1.00 95.56 171 THR A O 1
ATOM 1377 N N . SER A 1 172 ? -15.322 10.112 17.021 1.00 95.00 172 SER A N 1
ATOM 1378 C CA . SER A 1 172 ? -15.016 9.725 15.639 1.00 95.00 172 SER A CA 1
ATOM 1379 C C . SER A 1 172 ? -13.634 10.200 15.196 1.00 95.00 172 SER A C 1
ATOM 1381 O O . SER A 1 172 ? -12.842 9.424 14.661 1.00 95.00 172 SER A O 1
ATOM 1383 N N . GLU A 1 173 ? -13.291 11.450 15.504 1.00 95.69 173 GLU A N 1
ATOM 1384 C CA . GLU A 1 173 ? -11.981 12.026 15.202 1.00 95.69 173 GLU A CA 1
ATOM 1385 C C . GLU A 1 173 ? -10.847 11.321 15.966 1.00 95.69 173 GLU A C 1
ATOM 1387 O O . GLU A 1 173 ? -9.818 11.012 15.364 1.00 95.69 173 GLU A O 1
ATOM 1392 N N . GLU A 1 174 ? -11.027 10.992 17.253 1.00 97.56 174 GLU A N 1
ATOM 1393 C CA . GLU A 1 174 ? -10.024 10.225 18.012 1.00 97.56 174 GLU A CA 1
ATOM 1394 C C . GLU A 1 174 ? -9.870 8.801 17.458 1.00 97.56 174 GLU A C 1
ATOM 1396 O O . GLU A 1 174 ? -8.742 8.328 17.316 1.00 97.56 174 GLU A O 1
ATOM 1401 N N . ILE A 1 175 ? -10.965 8.111 17.106 1.00 97.56 175 ILE A N 1
ATOM 1402 C CA . ILE A 1 175 ? -10.893 6.778 16.486 1.00 97.56 175 ILE A CA 1
ATOM 1403 C C . ILE A 1 175 ? -10.142 6.854 15.155 1.00 97.56 175 ILE A C 1
ATOM 1405 O O . ILE A 1 175 ? -9.211 6.075 14.941 1.00 97.56 175 ILE A O 1
ATOM 1409 N N . GLN A 1 176 ? -10.509 7.788 14.275 1.00 96.50 176 GLN A N 1
ATOM 1410 C CA . GLN A 1 176 ? -9.875 7.924 12.966 1.00 96.50 176 GLN A CA 1
ATOM 1411 C C . GLN A 1 176 ? -8.390 8.261 13.099 1.00 96.50 176 GLN A C 1
ATOM 1413 O O . GLN A 1 176 ? -7.565 7.629 12.443 1.00 96.50 176 GLN A O 1
ATOM 1418 N N . TRP A 1 177 ? -8.030 9.177 13.999 1.00 97.38 177 TRP A N 1
ATOM 1419 C CA . TRP A 1 177 ? -6.632 9.519 14.234 1.00 97.38 177 TRP A CA 1
ATOM 1420 C C . TRP A 1 177 ? -5.807 8.302 14.681 1.00 97.38 177 TRP A C 1
ATOM 1422 O O . TRP A 1 177 ? -4.704 8.082 14.182 1.00 97.38 177 TRP A O 1
ATOM 1432 N N . ARG A 1 178 ? -6.355 7.445 15.552 1.00 97.88 178 ARG A N 1
ATOM 1433 C CA . ARG A 1 178 ? -5.697 6.187 15.946 1.00 97.88 178 ARG A CA 1
ATOM 1434 C C . ARG A 1 178 ? -5.566 5.207 14.793 1.00 97.88 178 ARG A C 1
ATOM 1436 O O . ARG A 1 178 ? -4.537 4.551 14.666 1.00 97.88 178 ARG A O 1
ATOM 1443 N N . VAL A 1 179 ? -6.598 5.087 13.963 1.00 97.50 179 VAL A N 1
ATOM 1444 C CA . VAL A 1 179 ? -6.557 4.237 12.767 1.00 97.50 179 VAL A CA 1
ATOM 1445 C C . VAL A 1 179 ? -5.461 4.709 11.810 1.00 97.50 179 VAL A C 1
ATOM 1447 O O . VAL A 1 179 ? -4.717 3.868 11.305 1.00 97.50 179 VAL A O 1
ATOM 1450 N N . ASP A 1 180 ? -5.316 6.023 11.629 1.00 95.62 180 ASP A N 1
ATOM 1451 C CA . ASP A 1 180 ? -4.285 6.640 10.787 1.00 95.62 180 ASP A CA 1
ATOM 1452 C C . ASP A 1 180 ? -2.861 6.382 11.314 1.00 95.62 180 ASP A C 1
ATOM 1454 O O . ASP A 1 180 ? -1.931 6.183 10.527 1.00 95.62 180 ASP A O 1
ATOM 1458 N N . GLU A 1 181 ? -2.673 6.341 12.638 1.00 97.12 181 GLU A N 1
ATOM 1459 C CA . GLU A 1 181 ? -1.405 5.923 13.256 1.00 97.12 181 GLU A CA 1
ATOM 1460 C C . GLU A 1 181 ? -1.130 4.429 13.012 1.00 97.12 181 GLU A C 1
ATOM 1462 O O . GLU A 1 181 ? -0.036 4.047 12.588 1.00 97.12 181 GLU A O 1
ATOM 1467 N N . ILE A 1 182 ? -2.128 3.571 13.242 1.00 97.94 182 ILE A N 1
ATOM 1468 C CA . ILE A 1 182 ? -1.982 2.112 13.137 1.00 97.94 182 ILE A CA 1
ATOM 1469 C C . ILE A 1 182 ? -1.703 1.683 11.696 1.00 97.94 182 ILE A C 1
ATOM 1471 O O . ILE A 1 182 ? -0.890 0.783 11.472 1.00 97.94 182 ILE A O 1
ATOM 1475 N N . GLU A 1 183 ? -2.320 2.318 10.697 1.00 95.06 183 GLU A N 1
ATOM 1476 C CA . GLU A 1 183 ? -2.119 1.944 9.292 1.00 95.06 183 GLU A CA 1
ATOM 1477 C C . GLU A 1 183 ? -0.700 2.213 8.764 1.00 95.06 183 GLU A C 1
ATOM 1479 O O . GLU A 1 183 ? -0.364 1.741 7.678 1.00 95.06 183 GLU A O 1
ATOM 1484 N N . GLN A 1 184 ? 0.145 2.914 9.528 1.00 94.25 184 GLN A N 1
ATOM 1485 C CA . GLN A 1 184 ? 1.577 3.098 9.248 1.00 94.25 184 GLN A CA 1
ATOM 1486 C C . GLN A 1 184 ? 2.450 1.980 9.847 1.00 94.25 184 GLN A C 1
ATOM 1488 O O . GLN A 1 184 ? 3.681 2.014 9.782 1.00 94.25 184 GLN A O 1
ATOM 1493 N N . THR A 1 185 ? 1.821 0.967 10.439 1.00 97.50 185 THR A N 1
ATOM 1494 C CA . THR A 1 185 ? 2.490 -0.174 11.063 1.00 97.50 185 THR A CA 1
ATOM 1495 C C . THR A 1 185 ? 2.168 -1.476 10.342 1.00 97.50 185 THR A C 1
ATOM 1497 O O . THR A 1 185 ? 1.210 -1.587 9.581 1.00 97.50 185 THR A O 1
ATOM 1500 N N . CYS A 1 186 ? 2.993 -2.489 10.572 1.00 97.69 186 CYS A N 1
ATOM 1501 C CA . CYS A 1 186 ? 2.872 -3.815 10.001 1.00 97.69 186 CYS A CA 1
ATOM 1502 C C . CYS A 1 186 ? 1.606 -4.499 10.519 1.00 97.69 186 CYS A C 1
ATOM 1504 O O . CYS A 1 186 ? 1.475 -4.695 11.729 1.00 97.69 186 CYS A O 1
ATOM 1506 N N . GLU A 1 187 ? 0.762 -4.968 9.593 1.00 97.62 187 GLU A N 1
ATOM 1507 C CA . GLU A 1 187 ? -0.458 -5.734 9.880 1.00 97.62 187 GLU A CA 1
ATOM 1508 C C . GLU A 1 187 ? -0.191 -6.867 10.879 1.00 97.62 187 GLU A C 1
ATOM 1510 O O . GLU A 1 187 ? -0.966 -7.077 11.807 1.00 97.62 187 GLU A O 1
ATOM 1515 N N . GLY A 1 188 ? 0.928 -7.579 10.710 1.00 96.56 188 GLY A N 1
ATOM 1516 C CA . GLY A 1 188 ? 1.245 -8.769 11.497 1.00 96.56 188 GLY A CA 1
ATOM 1517 C C . GLY A 1 188 ? 1.971 -8.516 12.819 1.00 96.56 188 GLY A C 1
ATOM 1518 O O . GLY A 1 188 ? 1.778 -9.293 13.745 1.00 96.56 188 GLY A O 1
ATOM 1519 N N . CYS A 1 189 ? 2.815 -7.482 12.928 1.00 97.38 189 CYS A N 1
ATOM 1520 C CA . CYS A 1 189 ? 3.729 -7.344 14.078 1.00 97.38 189 CYS A CA 1
ATOM 1521 C C . CYS A 1 189 ? 3.952 -5.920 14.602 1.00 97.38 189 CYS A C 1
ATOM 1523 O O . CYS A 1 189 ? 4.872 -5.717 15.391 1.00 97.38 189 CYS A O 1
ATOM 1525 N N . SER A 1 190 ? 3.182 -4.929 14.147 1.00 97.38 190 SER A N 1
ATOM 1526 C CA . SER A 1 190 ? 3.221 -3.548 14.665 1.00 97.38 190 SER A CA 1
ATOM 1527 C C . SER A 1 190 ? 4.506 -2.748 14.411 1.00 97.38 190 SER A C 1
ATOM 1529 O O . SER A 1 190 ? 4.554 -1.560 14.710 1.00 97.38 190 SER A O 1
ATOM 1531 N N . ASN A 1 191 ? 5.546 -3.344 13.821 1.00 96.12 191 ASN A N 1
ATOM 1532 C CA . ASN A 1 191 ? 6.723 -2.598 13.365 1.00 96.12 191 ASN A CA 1
ATOM 1533 C C . ASN A 1 191 ? 6.353 -1.593 12.270 1.00 96.12 191 ASN A C 1
ATOM 1535 O O . ASN A 1 191 ? 5.419 -1.840 11.517 1.00 96.12 191 ASN A O 1
ATOM 1539 N N . SER A 1 192 ? 7.132 -0.522 12.110 1.00 94.00 192 SER A N 1
ATOM 1540 C CA . SER A 1 192 ? 6.972 0.413 10.985 1.00 94.00 192 SER A CA 1
ATOM 1541 C C . SER A 1 192 ? 6.905 -0.325 9.641 1.00 94.00 192 SER A C 1
ATOM 1543 O O . SER A 1 192 ? 7.659 -1.278 9.394 1.00 94.00 192 SER A O 1
ATOM 1545 N N . ALA A 1 193 ? 5.968 0.080 8.787 1.00 94.56 193 ALA A N 1
ATOM 1546 C CA . ALA A 1 193 ? 5.735 -0.550 7.499 1.00 94.56 193 ALA A CA 1
ATOM 1547 C C . ALA A 1 193 ? 5.120 0.428 6.496 1.00 94.56 193 ALA A C 1
ATOM 1549 O O . ALA A 1 193 ? 4.590 1.476 6.850 1.00 94.56 193 ALA A O 1
ATOM 1550 N N . GLN A 1 194 ? 5.174 0.059 5.219 1.00 90.12 194 GLN A N 1
ATOM 1551 C CA . GLN A 1 194 ? 4.539 0.808 4.141 1.00 90.12 194 GLN A CA 1
ATOM 1552 C C . GLN A 1 194 ? 3.600 -0.095 3.344 1.00 90.12 194 GLN A C 1
ATOM 1554 O O . GLN A 1 194 ? 3.792 -1.316 3.275 1.00 90.12 194 GLN A O 1
ATOM 1559 N N . ARG A 1 195 ? 2.590 0.524 2.721 1.00 90.38 195 ARG A N 1
ATOM 1560 C CA . ARG A 1 195 ? 1.695 -0.150 1.776 1.00 90.38 195 ARG A CA 1
ATOM 1561 C C . ARG A 1 195 ? 2.485 -0.634 0.566 1.00 90.38 195 ARG A C 1
ATOM 1563 O O . ARG A 1 195 ? 3.205 0.131 -0.076 1.00 90.38 195 ARG A O 1
ATOM 1570 N N . GLN A 1 196 ? 2.296 -1.896 0.221 1.00 86.69 196 GLN A N 1
ATOM 1571 C CA . GLN A 1 196 ? 2.990 -2.560 -0.873 1.00 86.69 196 GLN A CA 1
ATOM 1572 C C . GLN A 1 196 ? 2.133 -3.664 -1.486 1.00 86.69 196 GLN A C 1
ATOM 1574 O O . GLN A 1 196 ? 1.150 -4.116 -0.898 1.00 86.69 196 GLN A O 1
ATOM 1579 N N . HIS A 1 197 ? 2.524 -4.098 -2.681 1.00 79.94 197 HIS A N 1
ATOM 1580 C CA . HIS A 1 197 ? 1.853 -5.178 -3.390 1.00 79.94 197 HIS A CA 1
ATOM 1581 C C . HIS A 1 197 ? 2.562 -6.507 -3.133 1.00 79.94 197 HIS A C 1
ATOM 1583 O O . HIS A 1 197 ? 3.777 -6.625 -3.299 1.00 79.94 197 HIS A O 1
ATOM 1589 N N . VAL A 1 198 ? 1.780 -7.526 -2.791 1.00 80.62 198 VAL A N 1
ATOM 1590 C CA . VAL A 1 198 ? 2.208 -8.923 -2.745 1.00 80.62 198 VAL A CA 1
ATOM 1591 C C . VAL A 1 198 ? 1.260 -9.720 -3.632 1.00 80.62 198 VAL A C 1
ATOM 1593 O O . VAL A 1 198 ? 0.133 -10.012 -3.240 1.00 80.62 198 VAL A O 1
ATOM 1596 N N . GLN A 1 199 ? 1.706 -10.046 -4.849 1.00 71.38 199 GLN A N 1
ATOM 1597 C CA . GLN A 1 199 ? 0.941 -10.838 -5.826 1.00 71.38 199 GLN A CA 1
ATOM 1598 C C . GLN A 1 199 ? -0.510 -10.351 -6.033 1.00 71.38 199 GLN A C 1
ATOM 1600 O O . GLN A 1 199 ? -1.461 -11.113 -5.896 1.00 71.38 199 GLN A O 1
ATOM 1605 N N . GLY A 1 200 ? -0.690 -9.058 -6.312 1.00 69.62 200 GLY A N 1
ATOM 1606 C CA . GLY A 1 200 ? -2.015 -8.460 -6.536 1.00 69.62 200 GLY A CA 1
ATOM 1607 C C . GLY A 1 200 ? -2.754 -8.030 -5.264 1.00 69.62 200 GLY A C 1
ATOM 1608 O O . GLY A 1 200 ? -3.710 -7.270 -5.352 1.00 69.62 200 GLY A O 1
ATOM 1609 N N . PHE A 1 201 ? -2.281 -8.416 -4.077 1.00 77.56 201 PHE A N 1
ATOM 1610 C CA . PHE A 1 201 ? -2.857 -7.965 -2.812 1.00 77.56 201 PHE A CA 1
ATOM 1611 C C . PHE A 1 201 ? -2.101 -6.753 -2.293 1.00 77.56 201 PHE A C 1
ATOM 1613 O O . PHE A 1 201 ? -0.873 -6.767 -2.220 1.00 77.56 201 PHE A O 1
ATOM 1620 N N . VAL A 1 202 ? -2.835 -5.715 -1.900 1.00 85.12 202 VAL A N 1
ATOM 1621 C CA . VAL A 1 202 ? -2.254 -4.562 -1.211 1.00 85.12 202 VAL A CA 1
ATOM 1622 C C . VAL A 1 202 ? -2.245 -4.848 0.283 1.00 85.12 202 VAL A C 1
ATOM 1624 O O . VAL A 1 202 ? -3.282 -5.175 0.862 1.00 85.12 202 VAL A O 1
ATOM 1627 N N . THR A 1 203 ? -1.074 -4.737 0.897 1.00 90.81 203 THR A N 1
ATOM 1628 C CA . THR A 1 203 ? -0.844 -5.019 2.316 1.00 90.81 203 THR A CA 1
ATOM 1629 C C . THR A 1 203 ? 0.166 -4.038 2.900 1.00 90.81 203 THR A C 1
ATOM 1631 O O . THR A 1 203 ? 0.936 -3.435 2.155 1.00 90.81 203 THR A O 1
ATOM 1634 N N . THR A 1 204 ? 0.190 -3.889 4.220 1.00 95.50 204 THR A N 1
ATOM 1635 C CA . THR A 1 204 ? 1.174 -3.075 4.941 1.00 95.50 204 THR A CA 1
ATOM 1636 C C . THR A 1 204 ? 1.996 -3.978 5.847 1.00 95.50 204 THR A C 1
ATOM 1638 O O . THR A 1 204 ? 1.540 -4.409 6.901 1.00 95.50 204 THR A O 1
ATOM 1641 N N . LEU A 1 205 ? 3.220 -4.310 5.425 1.00 95.25 205 LEU A N 1
ATOM 1642 C CA . LEU A 1 205 ? 4.076 -5.280 6.122 1.00 95.25 205 LEU A CA 1
ATOM 1643 C C . LEU A 1 205 ? 5.507 -4.757 6.270 1.00 95.25 205 LEU A C 1
ATOM 1645 O O . LEU A 1 205 ? 6.065 -4.142 5.359 1.00 95.25 205 LEU A O 1
ATOM 1649 N N . CYS A 1 206 ? 6.140 -5.053 7.404 1.00 95.88 206 CYS A N 1
ATOM 1650 C CA . CYS A 1 206 ? 7.585 -4.877 7.532 1.00 95.88 206 CYS A CA 1
ATOM 1651 C C . CYS A 1 206 ? 8.324 -5.911 6.661 1.00 95.88 206 CYS A C 1
ATOM 1653 O O . CYS A 1 206 ? 7.733 -6.898 6.218 1.00 95.88 206 CYS A O 1
ATOM 1655 N N . SER A 1 207 ? 9.628 -5.731 6.441 1.00 94.56 207 SER A N 1
ATOM 1656 C CA . SER A 1 207 ? 10.413 -6.594 5.540 1.00 94.56 207 SER A CA 1
ATOM 1657 C C . SER A 1 207 ? 10.377 -8.083 5.910 1.00 94.56 207 SER A C 1
ATOM 1659 O O . SER A 1 207 ? 10.347 -8.942 5.026 1.00 94.56 207 SER A O 1
ATOM 1661 N N . TRP A 1 208 ? 10.315 -8.405 7.202 1.00 94.56 208 TRP A N 1
ATOM 1662 C CA . TRP A 1 208 ? 10.233 -9.781 7.698 1.00 94.56 208 TRP A CA 1
ATOM 1663 C C . TRP A 1 208 ? 8.866 -10.415 7.428 1.00 94.56 208 TRP A C 1
ATOM 1665 O O . TRP A 1 208 ? 8.797 -11.494 6.837 1.00 94.56 208 TRP A O 1
ATOM 1675 N N . CYS A 1 209 ? 7.780 -9.736 7.808 1.00 94.94 209 CYS A N 1
ATOM 1676 C CA . CYS A 1 209 ? 6.420 -10.214 7.554 1.00 94.94 209 CYS A CA 1
ATOM 1677 C C . CYS A 1 209 ? 6.113 -10.263 6.054 1.00 94.94 209 CYS A C 1
ATOM 1679 O O . CYS A 1 209 ? 5.476 -11.208 5.604 1.00 94.94 209 CYS A O 1
ATOM 1681 N N . TYR A 1 210 ? 6.631 -9.311 5.272 1.00 93.06 210 TYR A N 1
ATOM 1682 C CA . TYR A 1 210 ? 6.547 -9.334 3.815 1.00 93.06 210 TYR A CA 1
ATOM 1683 C C . TYR A 1 210 ? 7.154 -10.615 3.252 1.00 93.06 210 TYR A C 1
ATOM 1685 O O . TYR A 1 210 ? 6.483 -11.331 2.525 1.00 93.06 210 TYR A O 1
ATOM 1693 N N . ASN A 1 211 ? 8.389 -10.960 3.629 1.00 90.19 211 ASN A N 1
ATOM 1694 C CA . ASN A 1 211 ? 9.041 -12.174 3.130 1.00 90.19 211 ASN A CA 1
ATOM 1695 C C . ASN A 1 211 ? 8.381 -13.465 3.643 1.00 90.19 211 ASN A C 1
ATOM 1697 O O . ASN A 1 211 ? 8.433 -14.494 2.971 1.00 90.19 211 ASN A O 1
ATOM 1701 N N . ALA A 1 212 ? 7.766 -13.446 4.828 1.00 90.50 212 ALA A N 1
ATOM 1702 C CA . ALA A 1 212 ? 6.949 -14.561 5.303 1.00 90.50 212 ALA A CA 1
ATOM 1703 C C . ALA A 1 212 ? 5.678 -14.730 4.453 1.00 90.50 212 ALA A C 1
ATOM 1705 O O . ALA A 1 212 ? 5.393 -15.837 4.005 1.00 90.50 212 ALA A O 1
ATOM 1706 N N . GLU A 1 213 ? 4.962 -13.641 4.167 1.00 89.44 213 GLU A N 1
ATOM 1707 C CA . GLU A 1 213 ? 3.752 -13.648 3.337 1.00 89.44 213 GLU A CA 1
ATOM 1708 C C . GLU A 1 213 ? 4.059 -13.994 1.875 1.00 89.44 213 GLU A C 1
ATOM 1710 O O . GLU A 1 213 ? 3.337 -14.761 1.240 1.00 89.44 213 GLU A O 1
ATOM 1715 N N . LEU A 1 214 ? 5.173 -13.477 1.359 1.00 85.38 214 LEU A N 1
ATOM 1716 C CA . LEU A 1 214 ? 5.703 -13.781 0.039 1.00 85.38 214 LEU A CA 1
ATOM 1717 C C . LEU A 1 214 ? 5.973 -15.283 -0.090 1.00 85.38 214 LEU A C 1
ATOM 1719 O O . LEU A 1 214 ? 5.464 -15.911 -1.012 1.00 85.38 214 LEU A O 1
ATOM 1723 N N . ARG A 1 215 ? 6.686 -15.881 0.877 1.00 84.06 215 ARG A N 1
ATOM 1724 C CA . ARG A 1 215 ? 6.906 -17.335 0.937 1.00 84.06 215 ARG A CA 1
ATOM 1725 C C . ARG A 1 215 ? 5.606 -18.109 1.068 1.00 84.06 215 ARG A C 1
ATOM 1727 O O . ARG A 1 215 ? 5.390 -19.009 0.281 1.00 84.06 215 ARG A O 1
ATOM 1734 N N . ARG A 1 216 ? 4.701 -17.724 1.972 1.00 84.94 216 ARG A N 1
ATOM 1735 C CA . ARG A 1 216 ? 3.397 -18.390 2.137 1.00 84.94 216 ARG A CA 1
ATOM 1736 C C . ARG A 1 216 ? 2.624 -18.458 0.820 1.00 84.94 216 ARG A C 1
ATOM 1738 O O . ARG A 1 216 ? 1.983 -19.460 0.528 1.00 84.94 216 ARG A O 1
ATOM 1745 N N . ARG A 1 217 ? 2.675 -17.388 0.027 1.00 77.62 217 ARG A N 1
ATOM 1746 C CA . ARG A 1 217 ? 2.022 -17.326 -1.282 1.00 77.62 217 ARG A CA 1
ATOM 1747 C C . ARG A 1 217 ? 2.781 -18.094 -2.362 1.00 77.62 217 ARG A C 1
ATOM 1749 O O . ARG A 1 217 ? 2.139 -18.695 -3.216 1.00 77.62 217 ARG A O 1
ATOM 1756 N N . TYR A 1 218 ? 4.114 -18.108 -2.310 1.00 72.44 218 TYR A N 1
ATOM 1757 C CA . TYR A 1 218 ? 4.951 -18.859 -3.249 1.00 72.44 218 TYR A CA 1
ATOM 1758 C C . TYR A 1 218 ? 5.041 -20.354 -2.969 1.00 72.44 218 TYR A C 1
ATOM 1760 O O . TYR A 1 218 ? 5.096 -21.112 -3.921 1.00 72.44 218 TYR A O 1
ATOM 1768 N N . ASP A 1 219 ? 4.992 -20.807 -1.722 1.00 64.94 219 ASP A N 1
ATOM 1769 C CA . ASP A 1 219 ? 4.921 -22.233 -1.378 1.00 64.94 219 ASP A CA 1
ATOM 1770 C C . ASP A 1 219 ? 3.595 -22.848 -1.870 1.00 64.94 219 ASP A C 1
ATOM 1772 O O . ASP A 1 219 ? 3.485 -24.058 -2.059 1.00 64.94 219 ASP A O 1
ATOM 1776 N N . CYS A 1 220 ? 2.588 -22.007 -2.134 1.00 52.59 220 CYS A N 1
ATOM 1777 C CA . CYS A 1 220 ? 1.348 -22.366 -2.824 1.00 52.59 220 CYS A CA 1
ATOM 1778 C C . CYS A 1 220 ? 1.385 -22.117 -4.350 1.00 52.59 220 CYS A C 1
ATOM 1780 O O . CYS A 1 220 ? 0.381 -22.356 -5.021 1.00 52.59 220 CYS A O 1
ATOM 1782 N N . ALA A 1 221 ? 2.508 -21.653 -4.906 1.00 44.97 221 ALA A N 1
ATOM 1783 C CA . ALA A 1 221 ? 2.726 -21.368 -6.326 1.00 44.97 221 ALA A CA 1
ATOM 1784 C C . ALA A 1 221 ? 3.901 -22.219 -6.876 1.00 44.97 221 ALA A C 1
ATOM 1786 O O . ALA A 1 221 ? 4.695 -22.766 -6.113 1.00 44.97 221 ALA A O 1
ATOM 1787 N N . PRO A 1 222 ? 4.047 -22.407 -8.198 1.00 40.84 222 PRO A N 1
ATOM 1788 C CA . PRO A 1 222 ? 5.153 -23.199 -8.741 1.00 40.84 222 PRO A CA 1
ATOM 1789 C C . PRO A 1 222 ? 6.537 -22.552 -8.487 1.00 40.84 222 PRO A C 1
ATOM 1791 O O . PRO A 1 222 ? 6.898 -21.591 -9.152 1.00 40.84 222 PRO A O 1
ATOM 1794 N N . ALA A 1 223 ? 7.280 -23.119 -7.522 1.00 36.62 223 ALA A N 1
ATOM 1795 C CA . ALA A 1 223 ? 8.738 -23.229 -7.268 1.00 36.62 223 ALA A CA 1
ATOM 1796 C C . ALA A 1 223 ? 9.739 -22.074 -7.528 1.00 36.62 223 ALA A C 1
ATOM 1798 O O . ALA A 1 223 ? 10.905 -22.210 -7.157 1.00 36.62 223 ALA A O 1
ATOM 1799 N N . SER A 1 224 ? 9.364 -20.940 -8.101 1.00 43.09 224 SER A N 1
ATOM 1800 C CA . SER A 1 224 ? 10.268 -19.802 -8.275 1.00 43.09 224 SER A CA 1
ATOM 1801 C C . SER A 1 224 ? 9.501 -18.489 -8.176 1.00 43.09 224 SER A C 1
ATOM 1803 O O . SER A 1 224 ? 8.270 -18.472 -8.238 1.00 43.09 224 SER A O 1
ATOM 1805 N N . TRP A 1 225 ? 10.228 -17.366 -8.084 1.00 48.31 225 TRP A N 1
ATOM 1806 C CA . TRP A 1 225 ? 9.685 -16.087 -8.559 1.00 48.31 225 TRP A CA 1
ATOM 1807 C C . TRP A 1 225 ? 8.959 -16.368 -9.885 1.00 48.31 225 TRP A C 1
ATOM 1809 O O . TRP A 1 225 ? 9.492 -17.173 -10.662 1.00 48.31 225 TRP A O 1
ATOM 1819 N N . PRO A 1 226 ? 7.749 -15.842 -10.136 1.00 50.03 226 PRO A N 1
ATOM 1820 C CA . PRO A 1 226 ? 6.958 -16.285 -11.265 1.00 50.03 226 PRO A CA 1
ATOM 1821 C C . PRO A 1 226 ? 7.824 -16.131 -12.507 1.00 50.03 226 PRO A C 1
ATOM 1823 O O . PRO A 1 226 ? 8.310 -15.036 -12.772 1.00 50.03 226 PRO A O 1
ATOM 1826 N N . GLN A 1 227 ? 8.034 -17.203 -13.270 1.00 44.59 227 GLN A N 1
ATOM 1827 C CA . GLN A 1 227 ? 8.620 -17.068 -14.610 1.00 44.59 227 GLN A CA 1
ATOM 1828 C C . GLN A 1 227 ? 7.768 -16.110 -15.466 1.00 44.59 227 GLN A C 1
ATOM 1830 O O . GLN A 1 227 ? 8.259 -15.481 -16.387 1.00 44.59 227 GLN A O 1
ATOM 1835 N N . SER A 1 228 ? 6.502 -15.895 -15.084 1.00 46.41 228 SER A N 1
ATOM 1836 C CA . SER A 1 228 ? 5.614 -14.863 -15.623 1.00 46.41 228 SER A CA 1
ATOM 1837 C C . SER A 1 228 ? 5.957 -13.415 -15.227 1.00 46.41 228 SER A C 1
ATOM 1839 O O . SER A 1 228 ? 5.216 -12.510 -15.594 1.00 46.41 228 SER A O 1
ATOM 1841 N N . LEU A 1 229 ? 7.014 -13.176 -14.444 1.00 56.34 229 LEU A N 1
ATOM 1842 C CA . LEU A 1 229 ? 7.590 -11.849 -14.182 1.00 56.34 229 LEU A CA 1
ATOM 1843 C C . LEU A 1 229 ? 8.839 -11.591 -15.041 1.00 56.34 229 LEU A C 1
ATOM 1845 O O . LEU A 1 229 ? 9.557 -10.621 -14.796 1.00 56.34 229 LEU A O 1
ATOM 1849 N N . GLU A 1 230 ? 9.093 -12.429 -16.053 1.00 70.38 230 GLU A N 1
ATOM 1850 C CA . GLU A 1 230 ? 9.957 -12.068 -17.175 1.00 70.38 230 GLU A CA 1
ATOM 1851 C C . GLU A 1 230 ? 9.332 -10.877 -17.909 1.00 70.38 230 GLU A C 1
ATOM 1853 O O . GLU A 1 230 ? 8.419 -11.002 -18.726 1.00 70.38 230 GLU A O 1
ATOM 1858 N N . LEU A 1 231 ? 9.800 -9.683 -17.559 1.00 85.81 231 LEU A N 1
ATOM 1859 C CA . LEU A 1 231 ? 9.434 -8.465 -18.254 1.00 85.81 231 LEU A CA 1
ATOM 1860 C C . LEU A 1 231 ? 10.310 -8.340 -19.499 1.00 85.81 231 LEU A C 1
ATOM 1862 O O . LEU A 1 231 ? 11.455 -7.905 -19.413 1.00 85.81 231 LEU A O 1
ATOM 1866 N N . ASP A 1 232 ? 9.751 -8.688 -20.653 1.00 92.25 232 ASP A N 1
ATOM 1867 C CA . ASP A 1 232 ? 10.281 -8.262 -21.946 1.00 92.25 232 ASP A CA 1
ATOM 1868 C C . ASP A 1 232 ? 9.467 -7.061 -22.439 1.00 92.25 232 ASP A C 1
ATOM 1870 O O . ASP A 1 232 ? 8.277 -7.178 -22.743 1.00 92.25 232 ASP A O 1
ATOM 1874 N N . ILE A 1 233 ? 10.091 -5.883 -22.472 1.00 94.00 233 ILE A N 1
ATOM 1875 C CA . ILE A 1 233 ? 9.425 -4.641 -22.875 1.00 94.00 233 ILE A CA 1
ATOM 1876 C C . ILE A 1 233 ? 9.027 -4.710 -24.348 1.00 94.00 233 ILE A C 1
ATOM 1878 O O . ILE A 1 233 ? 7.939 -4.260 -24.687 1.00 94.00 233 ILE A O 1
ATOM 1882 N N . ALA A 1 234 ? 9.846 -5.319 -25.209 1.00 94.44 234 ALA A N 1
ATOM 1883 C CA . ALA A 1 234 ? 9.531 -5.421 -26.629 1.00 94.44 234 ALA A CA 1
ATOM 1884 C C . ALA A 1 234 ? 8.306 -6.313 -26.878 1.00 94.44 234 ALA A C 1
ATOM 1886 O O . ALA A 1 234 ? 7.482 -6.009 -27.737 1.00 94.44 234 ALA A O 1
ATOM 1887 N N . ALA A 1 235 ? 8.151 -7.378 -26.087 1.00 91.94 235 ALA A N 1
ATOM 1888 C CA . ALA A 1 235 ? 7.001 -8.271 -26.190 1.00 91.94 235 ALA A CA 1
ATOM 1889 C C . ALA A 1 235 ? 5.714 -7.667 -25.597 1.00 91.94 235 ALA A C 1
ATOM 1891 O O . ALA A 1 235 ? 4.637 -7.842 -26.162 1.00 91.94 235 ALA A O 1
ATOM 1892 N N . ASN A 1 236 ? 5.814 -6.979 -24.454 1.00 89.69 236 ASN A N 1
ATOM 1893 C CA . ASN A 1 236 ? 4.646 -6.499 -23.704 1.00 89.69 236 ASN A CA 1
ATOM 1894 C C . ASN A 1 236 ? 4.221 -5.066 -24.066 1.00 89.69 236 ASN A C 1
ATOM 1896 O O . ASN A 1 236 ? 3.051 -4.719 -23.918 1.00 89.69 236 ASN A O 1
ATOM 1900 N N . TYR A 1 237 ? 5.160 -4.237 -24.525 1.00 92.50 237 TYR A N 1
ATOM 1901 C CA . TYR A 1 237 ? 4.968 -2.818 -24.832 1.00 92.50 237 TYR A CA 1
ATOM 1902 C C . TYR A 1 237 ? 5.710 -2.440 -26.130 1.00 92.50 237 TYR A C 1
ATOM 1904 O O . TYR A 1 237 ? 6.633 -1.621 -26.096 1.00 92.50 237 TYR A O 1
ATOM 1912 N N . PRO A 1 238 ? 5.335 -3.023 -27.285 1.00 93.56 238 PRO A N 1
ATOM 1913 C CA . PRO A 1 238 ? 6.069 -2.846 -28.541 1.00 93.56 238 PRO A CA 1
ATOM 1914 C C . PRO A 1 238 ? 6.174 -1.379 -28.990 1.00 93.56 238 PRO A C 1
ATOM 1916 O O . PRO A 1 238 ? 7.173 -0.999 -29.592 1.00 93.56 238 PRO A O 1
ATOM 1919 N N . ASP A 1 239 ? 5.203 -0.532 -28.635 1.00 93.00 239 ASP A N 1
ATOM 1920 C CA . ASP A 1 239 ? 5.210 0.903 -28.965 1.00 93.00 239 ASP A CA 1
ATOM 1921 C C . ASP A 1 239 ? 6.259 1.717 -28.185 1.00 93.00 239 ASP A C 1
ATOM 1923 O O . ASP A 1 239 ? 6.513 2.875 -28.520 1.00 93.00 239 ASP A O 1
ATOM 1927 N N . LEU A 1 240 ? 6.859 1.129 -27.140 1.00 94.56 240 LEU A N 1
ATOM 1928 C CA . LEU A 1 240 ? 7.907 1.742 -26.316 1.00 94.56 240 LEU A CA 1
ATOM 1929 C C . LEU A 1 240 ? 9.321 1.331 -26.730 1.00 94.56 240 LEU A C 1
ATOM 1931 O O . LEU A 1 240 ? 10.282 1.725 -26.068 1.00 94.56 240 LEU A O 1
ATOM 1935 N N . VAL A 1 241 ? 9.484 0.540 -27.788 1.00 95.50 241 VAL A N 1
ATOM 1936 C CA . VAL A 1 241 ? 10.792 0.116 -28.300 1.00 95.50 241 VAL A CA 1
ATOM 1937 C C . VAL A 1 241 ? 10.890 0.375 -29.798 1.00 95.50 241 VAL A C 1
ATOM 1939 O O . VAL A 1 241 ? 9.907 0.655 -30.476 1.00 95.50 241 VAL A O 1
ATOM 1942 N N . SER A 1 242 ? 12.106 0.297 -30.336 1.00 94.00 242 SER A N 1
ATOM 1943 C CA . SER A 1 242 ? 12.292 0.342 -31.786 1.00 94.00 242 SER A CA 1
ATOM 1944 C C . SER A 1 242 ? 11.686 -0.902 -32.449 1.00 94.00 242 SER A C 1
ATOM 1946 O O . SER A 1 242 ? 11.767 -1.995 -31.896 1.00 94.00 242 SER A O 1
ATOM 1948 N N . ALA A 1 243 ? 11.136 -0.763 -33.658 1.00 91.94 243 ALA A N 1
ATOM 1949 C CA . ALA A 1 243 ? 10.477 -1.857 -34.384 1.00 91.94 243 ALA A CA 1
ATOM 1950 C C . ALA A 1 243 ? 11.406 -3.043 -34.732 1.00 91.94 243 ALA A C 1
ATOM 1952 O O . ALA A 1 243 ? 10.931 -4.132 -35.043 1.00 91.94 243 ALA A O 1
ATOM 1953 N N . ASP A 1 244 ? 12.725 -2.838 -34.705 1.00 93.69 244 ASP A N 1
ATOM 1954 C CA . ASP A 1 244 ? 13.753 -3.869 -34.891 1.00 93.69 244 ASP A CA 1
ATOM 1955 C C . ASP A 1 244 ? 14.225 -4.513 -33.572 1.00 93.69 244 ASP A C 1
ATOM 1957 O O . ASP A 1 244 ? 15.036 -5.443 -33.587 1.00 93.69 244 ASP A O 1
A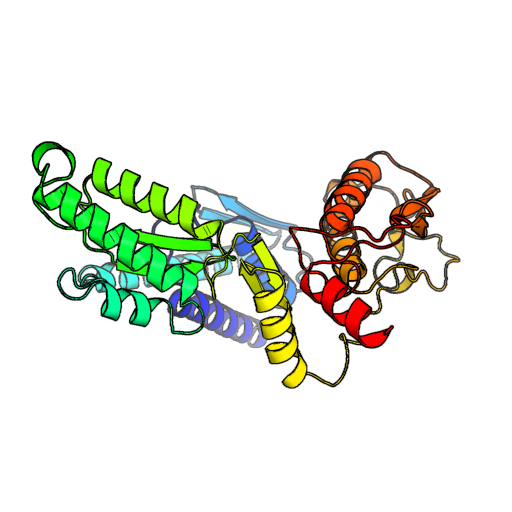TOM 1961 N N . CYS A 1 245 ? 13.715 -4.055 -32.427 1.00 94.75 245 CYS A N 1
ATOM 1962 C CA . CYS A 1 245 ? 14.020 -4.619 -31.122 1.00 94.75 245 CYS A CA 1
ATOM 1963 C C . CYS A 1 245 ? 13.245 -5.928 -30.922 1.00 94.75 245 CYS A C 1
ATOM 1965 O O . CYS A 1 245 ? 12.053 -5.926 -30.635 1.00 94.75 245 CYS A O 1
ATOM 1967 N N . ALA A 1 246 ? 13.934 -7.062 -31.071 1.00 93.81 246 ALA A N 1
ATOM 1968 C CA . ALA A 1 246 ? 13.317 -8.377 -30.896 1.00 93.81 246 ALA A CA 1
ATOM 1969 C C . ALA A 1 246 ? 13.015 -8.721 -29.426 1.00 93.81 246 ALA A C 1
ATOM 1971 O O . ALA A 1 246 ? 12.140 -9.537 -29.159 1.00 93.81 246 ALA A O 1
ATOM 1972 N N . SER A 1 247 ? 13.778 -8.150 -28.490 1.00 95.31 247 SER A N 1
ATOM 1973 C CA . SER A 1 247 ? 13.651 -8.385 -27.053 1.00 95.31 247 SER A CA 1
ATOM 1974 C C . SER A 1 247 ? 14.337 -7.262 -26.282 1.00 95.31 247 SER A C 1
ATOM 1976 O O . SER A 1 247 ? 15.434 -6.831 -26.656 1.00 95.31 247 SER A O 1
ATOM 1978 N N . LEU A 1 248 ? 13.712 -6.816 -25.194 1.00 95.81 248 LEU A N 1
ATOM 1979 C CA . LEU A 1 248 ? 14.299 -5.873 -24.251 1.00 95.81 248 LEU A CA 1
ATOM 1980 C C . LEU A 1 248 ? 13.970 -6.286 -22.815 1.00 95.81 248 LEU A C 1
ATOM 1982 O O . LEU A 1 248 ? 12.953 -5.884 -22.250 1.00 95.81 248 LEU A O 1
ATOM 1986 N N . VAL A 1 249 ? 14.868 -7.067 -22.214 1.00 94.00 249 VAL A N 1
ATOM 1987 C CA . VAL A 1 249 ? 14.756 -7.517 -20.821 1.00 94.00 249 VAL A CA 1
ATOM 1988 C C . VAL A 1 249 ? 15.579 -6.602 -19.905 1.00 94.00 249 VAL A C 1
ATOM 1990 O O . VAL A 1 249 ? 16.794 -6.486 -20.102 1.00 94.00 249 VAL A O 1
ATOM 1993 N N . PRO A 1 250 ? 14.971 -5.954 -18.892 1.00 94.56 250 PRO A N 1
ATOM 1994 C CA . PRO A 1 250 ? 15.702 -5.129 -17.938 1.00 94.56 250 PRO A CA 1
ATOM 1995 C C . PRO A 1 250 ? 16.772 -5.910 -17.165 1.00 94.56 250 PRO A C 1
ATOM 1997 O O . PRO A 1 250 ? 16.494 -6.927 -16.533 1.00 94.56 250 PRO A O 1
ATOM 2000 N N . ALA A 1 251 ? 17.997 -5.388 -17.142 1.00 93.12 251 ALA A N 1
ATOM 2001 C CA . ALA A 1 251 ? 19.122 -5.955 -16.399 1.00 93.12 251 ALA A CA 1
ATOM 2002 C C . ALA A 1 251 ? 19.137 -5.440 -14.945 1.00 93.12 251 ALA A C 1
ATOM 2004 O O . ALA A 1 251 ? 20.024 -4.681 -14.539 1.00 93.12 251 ALA A O 1
ATOM 2005 N N . VAL A 1 252 ? 18.111 -5.810 -14.173 1.00 91.62 252 VAL A N 1
ATOM 2006 C CA . VAL A 1 252 ? 17.899 -5.399 -12.772 1.00 91.62 252 VAL A CA 1
ATOM 2007 C C . VAL A 1 252 ? 17.449 -6.577 -11.901 1.00 91.62 252 VAL A C 1
ATOM 2009 O O . VAL A 1 252 ? 17.168 -7.663 -12.403 1.00 91.62 252 VAL A O 1
ATOM 2012 N N . GLY A 1 253 ? 17.374 -6.368 -10.584 1.00 87.62 253 GLY A N 1
ATOM 2013 C CA . GLY A 1 253 ? 16.856 -7.371 -9.656 1.00 87.62 253 GLY A CA 1
ATOM 2014 C C . GLY A 1 253 ? 15.338 -7.606 -9.791 1.00 87.62 253 GLY A C 1
ATOM 2015 O O . GLY A 1 253 ? 14.597 -6.687 -10.161 1.00 87.62 253 GLY A O 1
ATOM 2016 N N . PRO A 1 254 ? 14.846 -8.816 -9.460 1.00 84.50 254 PRO A N 1
ATOM 2017 C CA . PRO A 1 254 ? 13.440 -9.204 -9.621 1.00 84.50 254 PRO A CA 1
ATOM 2018 C C . PRO A 1 254 ? 12.450 -8.330 -8.841 1.00 84.50 254 PRO A C 1
ATOM 2020 O O . PRO A 1 254 ? 11.320 -8.130 -9.290 1.00 84.50 254 PRO A O 1
ATOM 2023 N N . GLY A 1 255 ? 12.866 -7.758 -7.709 1.00 85.88 255 GLY A N 1
ATOM 2024 C CA . GLY A 1 255 ? 12.049 -6.817 -6.948 1.00 85.88 255 GLY A CA 1
ATOM 2025 C C . GLY A 1 255 ? 11.763 -5.516 -7.704 1.00 85.88 255 GLY A C 1
ATOM 2026 O O . GLY A 1 255 ? 10.675 -4.953 -7.580 1.00 85.88 255 GLY A O 1
ATOM 2027 N N . TRP A 1 256 ? 12.698 -5.060 -8.542 1.00 91.38 256 TRP A N 1
ATOM 2028 C CA . TRP A 1 256 ? 12.522 -3.856 -9.361 1.00 91.38 256 TRP A CA 1
ATOM 2029 C C . TRP A 1 256 ? 11.699 -4.109 -10.622 1.00 91.38 256 TRP A C 1
ATOM 2031 O O . TRP A 1 256 ? 10.989 -3.204 -11.057 1.00 91.38 256 TRP A O 1
ATOM 2041 N N . LEU A 1 257 ? 11.717 -5.330 -11.173 1.00 88.81 257 LEU A N 1
ATOM 2042 C CA . LEU A 1 257 ? 10.909 -5.686 -12.349 1.00 88.81 257 LEU A CA 1
ATOM 2043 C C . LEU A 1 257 ? 9.419 -5.391 -12.136 1.00 88.81 257 LEU A C 1
ATOM 2045 O O . LEU A 1 257 ? 8.759 -4.882 -13.038 1.00 88.81 257 LEU A O 1
ATOM 2049 N N . MET A 1 258 ? 8.905 -5.623 -10.924 1.00 80.50 258 MET A N 1
ATOM 2050 C CA . MET A 1 258 ? 7.522 -5.292 -10.570 1.00 80.50 258 MET A CA 1
ATOM 2051 C C . MET A 1 258 ? 7.242 -3.785 -10.665 1.00 80.50 258 MET A C 1
ATOM 2053 O O . MET A 1 258 ? 6.216 -3.377 -11.207 1.00 80.50 258 MET A O 1
ATOM 2057 N N . MET A 1 259 ? 8.151 -2.947 -10.152 1.00 86.00 259 MET A N 1
ATOM 2058 C CA . MET A 1 259 ? 7.991 -1.490 -10.202 1.00 86.00 259 MET A CA 1
ATOM 2059 C C . MET A 1 259 ? 8.076 -0.978 -11.640 1.00 86.00 259 MET A C 1
ATOM 2061 O O . MET A 1 259 ? 7.237 -0.181 -12.049 1.00 86.00 259 MET A O 1
ATOM 2065 N N . ILE A 1 260 ? 9.030 -1.485 -12.424 1.00 91.00 260 ILE A N 1
ATOM 2066 C CA . ILE A 1 260 ? 9.170 -1.140 -13.843 1.00 91.00 260 ILE A CA 1
ATOM 2067 C C . ILE A 1 260 ? 7.901 -1.537 -14.603 1.00 91.00 260 ILE A C 1
ATOM 2069 O O . ILE A 1 260 ? 7.316 -0.705 -15.291 1.00 91.00 260 ILE A O 1
ATOM 2073 N N . SER A 1 261 ? 7.418 -2.770 -14.425 1.00 86.06 261 SER A N 1
ATOM 2074 C CA . SER A 1 261 ? 6.190 -3.239 -15.073 1.00 86.06 261 SER A CA 1
ATOM 2075 C C . SER A 1 261 ? 4.992 -2.356 -14.724 1.00 86.06 261 SER A C 1
ATOM 2077 O O . SER A 1 261 ? 4.209 -2.021 -15.608 1.00 86.06 261 SER A O 1
ATOM 2079 N N . LEU A 1 262 ? 4.846 -1.950 -13.458 1.00 82.31 262 LEU A N 1
ATOM 2080 C CA . LEU A 1 262 ? 3.757 -1.069 -13.035 1.00 82.31 262 LEU A CA 1
ATOM 2081 C C . LEU A 1 262 ? 3.852 0.319 -13.687 1.00 82.31 262 LEU A C 1
ATOM 2083 O O . LEU A 1 262 ? 2.827 0.876 -14.076 1.00 82.31 262 LEU A O 1
ATOM 2087 N N . ALA A 1 263 ? 5.057 0.877 -13.822 1.00 88.62 263 ALA A N 1
ATOM 2088 C CA . ALA A 1 263 ? 5.264 2.169 -14.472 1.00 88.62 263 ALA A CA 1
ATOM 2089 C C . ALA A 1 263 ? 4.931 2.124 -15.968 1.00 88.62 263 ALA A C 1
ATOM 2091 O O . ALA A 1 263 ? 4.181 2.968 -16.453 1.00 88.62 263 ALA A O 1
ATOM 2092 N N . LEU A 1 264 ? 5.449 1.118 -16.680 1.00 90.75 264 LEU A N 1
ATOM 2093 C CA . LEU A 1 264 ? 5.210 0.937 -18.114 1.00 90.75 264 LEU A CA 1
ATOM 2094 C C . LEU A 1 264 ? 3.731 0.678 -18.401 1.00 90.75 264 LEU A C 1
ATOM 2096 O O . LEU A 1 264 ? 3.170 1.257 -19.329 1.00 90.75 264 LEU A O 1
ATOM 2100 N N . HIS A 1 265 ? 3.076 -0.115 -17.550 1.00 85.81 265 HIS A N 1
ATOM 2101 C CA . HIS A 1 265 ? 1.639 -0.323 -17.635 1.00 85.81 265 HIS A CA 1
ATOM 2102 C C . HIS A 1 265 ? 0.885 1.005 -17.498 1.00 85.81 265 HIS A C 1
ATOM 2104 O O . HIS A 1 265 ? 0.122 1.364 -18.390 1.00 85.81 265 HIS A O 1
ATOM 2110 N N . LYS A 1 266 ? 1.156 1.800 -16.454 1.00 85.56 266 LYS A N 1
ATOM 2111 C CA . LYS A 1 266 ? 0.510 3.114 -16.278 1.00 85.56 266 LYS A CA 1
ATOM 2112 C C . LYS A 1 266 ? 0.715 4.039 -17.478 1.00 85.56 266 LYS A C 1
ATOM 2114 O O . LYS A 1 266 ? -0.254 4.630 -17.946 1.00 85.56 266 LYS A O 1
ATOM 2119 N N . LEU A 1 267 ? 1.940 4.117 -17.996 1.00 89.44 267 LEU A N 1
ATOM 2120 C CA . LEU A 1 267 ? 2.249 4.909 -19.184 1.00 89.44 267 LEU A CA 1
ATOM 2121 C C . LEU A 1 267 ? 1.414 4.454 -20.385 1.00 89.44 267 LEU A C 1
ATOM 2123 O O . LEU A 1 267 ? 0.726 5.274 -20.986 1.00 89.44 267 LEU A O 1
ATOM 2127 N N . SER A 1 268 ? 1.428 3.155 -20.695 1.00 86.75 268 SER A N 1
ATOM 2128 C CA . SER A 1 268 ? 0.734 2.594 -21.865 1.00 86.75 268 SER A CA 1
ATOM 2129 C C . SER A 1 268 ? -0.788 2.795 -21.833 1.00 86.75 268 SER A C 1
ATOM 2131 O O . SER A 1 268 ? -1.434 2.878 -22.878 1.00 86.75 268 SER A O 1
ATOM 2133 N N . PHE A 1 269 ? -1.375 2.916 -20.639 1.00 85.00 269 PHE A N 1
ATOM 2134 C CA . PHE A 1 269 ? -2.807 3.161 -20.472 1.00 85.00 269 PHE A CA 1
ATOM 2135 C C . PHE A 1 269 ? -3.178 4.647 -20.411 1.00 85.00 269 PHE A C 1
ATOM 2137 O O . PHE A 1 269 ? -4.363 4.960 -20.572 1.00 85.00 269 PHE A O 1
ATOM 2144 N N . SER A 1 270 ? -2.205 5.548 -20.234 1.00 88.88 270 SER A N 1
ATOM 2145 C CA . SER A 1 270 ? -2.446 6.992 -20.156 1.00 88.88 270 SER A CA 1
ATOM 2146 C C . SER A 1 270 ? -3.012 7.554 -21.467 1.00 88.88 270 SER A C 1
ATOM 2148 O O . SER A 1 270 ? -2.645 7.124 -22.563 1.00 88.88 270 SER A O 1
ATOM 2150 N N . GLN A 1 271 ? -3.937 8.514 -21.359 1.00 89.81 271 GLN A N 1
ATOM 2151 C CA . GLN A 1 271 ? -4.526 9.175 -22.530 1.00 89.81 271 GLN A CA 1
ATOM 2152 C C . GLN A 1 271 ? -3.471 9.973 -23.303 1.00 89.81 271 GLN A C 1
ATOM 2154 O O . GLN A 1 271 ? -3.456 9.923 -24.530 1.00 89.81 271 GLN A O 1
ATOM 2159 N N . ASP A 1 272 ? -2.551 10.622 -22.586 1.00 89.94 272 ASP A N 1
ATOM 2160 C CA . ASP A 1 272 ? -1.462 11.392 -23.187 1.00 89.94 272 ASP A CA 1
ATOM 2161 C C . ASP A 1 272 ? -0.559 10.513 -24.051 1.00 89.94 272 ASP A C 1
ATOM 2163 O O . ASP A 1 272 ? -0.219 10.902 -25.163 1.00 89.94 272 ASP A O 1
ATOM 2167 N N . PHE A 1 273 ? -0.220 9.300 -23.595 1.00 90.25 273 PHE A N 1
ATOM 2168 C CA . PHE A 1 273 ? 0.577 8.367 -24.395 1.00 90.25 273 PHE A CA 1
ATOM 2169 C C . PHE A 1 273 ? -0.179 7.893 -25.639 1.00 90.25 273 PHE A C 1
ATOM 2171 O O . PHE A 1 273 ? 0.395 7.841 -26.722 1.00 90.25 273 PHE A O 1
ATOM 2178 N N . LYS A 1 274 ? -1.479 7.602 -25.508 1.00 90.00 274 LYS A N 1
ATOM 2179 C CA . LYS A 1 274 ? -2.333 7.183 -26.634 1.00 90.00 274 LYS A CA 1
ATOM 2180 C C . LYS A 1 274 ? -2.525 8.269 -27.692 1.00 90.00 274 LYS A C 1
ATOM 2182 O O . LYS A 1 274 ? -2.876 7.947 -28.822 1.00 90.00 274 LYS A O 1
ATOM 2187 N N . ALA A 1 275 ? -2.331 9.534 -27.326 1.00 92.12 275 ALA A N 1
ATOM 2188 C CA . ALA A 1 275 ? -2.386 10.657 -28.252 1.00 92.12 275 ALA A CA 1
ATOM 2189 C C . ALA A 1 275 ? -1.081 10.850 -29.048 1.00 92.12 275 ALA A C 1
ATOM 2191 O O . ALA A 1 275 ? -1.067 11.642 -29.990 1.00 92.12 275 ALA A O 1
ATOM 2192 N N . LEU A 1 276 ? 0.007 10.159 -28.683 1.00 92.31 276 LEU A N 1
ATOM 2193 C CA . LEU A 1 276 ? 1.278 10.226 -29.402 1.00 92.31 276 LEU A CA 1
ATOM 2194 C C . LEU A 1 276 ? 1.278 9.305 -30.624 1.00 92.31 276 LEU A C 1
ATOM 2196 O O . LEU A 1 276 ? 0.702 8.217 -30.610 1.00 92.31 276 LEU A O 1
ATOM 2200 N N . ASP A 1 277 ? 2.013 9.709 -31.660 1.00 90.75 277 ASP A N 1
ATOM 2201 C CA . ASP A 1 277 ? 2.296 8.824 -32.785 1.00 90.75 277 ASP A CA 1
ATOM 2202 C C . ASP A 1 277 ? 3.147 7.623 -32.313 1.00 90.75 277 ASP A C 1
ATOM 2204 O O . ASP A 1 277 ? 4.110 7.812 -31.551 1.00 90.75 277 ASP A O 1
ATOM 2208 N N . PRO A 1 278 ? 2.862 6.390 -32.773 1.00 86.44 278 PRO A N 1
ATOM 2209 C CA . PRO A 1 278 ? 3.676 5.223 -32.449 1.00 86.44 278 PRO A CA 1
ATOM 2210 C C . PRO A 1 278 ? 5.163 5.444 -32.757 1.00 86.44 278 PRO A C 1
ATOM 2212 O O . PRO A 1 278 ? 5.533 5.971 -33.809 1.00 86.44 278 PRO A O 1
ATOM 2215 N N . GLY A 1 279 ? 6.033 5.037 -31.830 1.00 85.31 279 GLY A N 1
ATOM 2216 C CA . GLY A 1 279 ? 7.482 5.219 -31.958 1.00 85.31 279 GLY A CA 1
ATOM 2217 C C . GLY A 1 279 ? 7.999 6.623 -31.611 1.00 85.31 279 GLY A C 1
ATOM 2218 O O . GLY A 1 279 ? 9.135 6.979 -31.956 1.00 85.31 279 GLY A O 1
ATOM 2219 N N . THR A 1 280 ? 7.180 7.432 -30.929 1.00 93.75 280 THR A N 1
ATOM 2220 C CA . THR A 1 280 ? 7.605 8.708 -30.329 1.00 93.75 280 THR A CA 1
ATOM 2221 C C . THR A 1 280 ? 8.578 8.494 -29.161 1.00 93.75 280 THR A C 1
ATOM 2223 O O . THR A 1 280 ? 9.534 9.255 -29.008 1.00 93.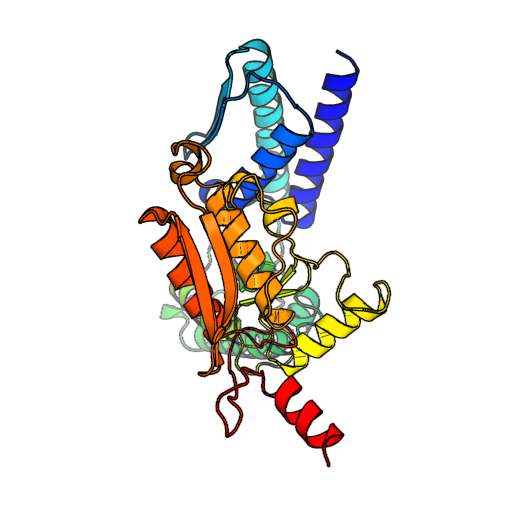75 280 THR A O 1
ATOM 2226 N N . ILE A 1 281 ? 8.388 7.435 -28.365 1.00 95.69 281 ILE A N 1
ATOM 2227 C CA . ILE A 1 281 ? 9.258 7.069 -27.237 1.00 95.69 281 ILE A CA 1
ATOM 2228 C C . ILE A 1 281 ? 9.866 5.698 -27.507 1.00 95.69 281 ILE A C 1
ATOM 2230 O O . ILE A 1 281 ? 9.128 4.740 -27.687 1.00 95.69 281 ILE A O 1
ATOM 2234 N N . HIS A 1 282 ? 11.196 5.586 -27.473 1.00 96.31 282 HIS A N 1
ATOM 2235 C CA . HIS A 1 282 ? 11.890 4.302 -27.575 1.00 96.31 282 HIS A CA 1
ATOM 2236 C C . HIS A 1 282 ? 12.870 4.134 -26.413 1.00 96.31 282 HIS A C 1
ATOM 2238 O O . HIS A 1 282 ? 13.925 4.777 -26.375 1.00 96.31 282 HIS A O 1
ATOM 2244 N N . ILE A 1 283 ? 12.558 3.216 -25.509 1.00 96.94 283 ILE A N 1
ATOM 2245 C CA . ILE A 1 283 ? 13.449 2.741 -24.455 1.00 96.94 283 ILE A CA 1
ATOM 2246 C C . ILE A 1 283 ? 14.521 1.858 -25.106 1.00 96.94 283 ILE A C 1
ATOM 2248 O O . ILE A 1 283 ? 14.204 0.937 -25.856 1.00 96.94 283 ILE A O 1
ATOM 2252 N N . SER A 1 284 ? 15.797 2.162 -24.861 1.00 96.44 284 SER A N 1
ATOM 2253 C CA . SER A 1 284 ? 16.931 1.376 -25.372 1.00 96.44 284 SER A CA 1
ATOM 2254 C C . SER A 1 284 ? 17.438 0.347 -24.370 1.00 96.44 284 SER A C 1
ATOM 2256 O O . SER A 1 284 ? 17.890 -0.723 -24.765 1.00 96.44 284 SER A O 1
ATOM 2258 N N . ASP A 1 285 ? 17.400 0.682 -23.083 1.00 96.31 285 ASP A N 1
ATOM 2259 C CA . ASP A 1 285 ? 17.883 -0.165 -22.000 1.00 96.31 285 ASP A CA 1
ATOM 2260 C C . ASP A 1 285 ? 17.296 0.264 -20.658 1.00 96.31 285 ASP A C 1
ATOM 2262 O O . ASP A 1 285 ? 17.076 1.443 -20.395 1.00 96.31 285 ASP A O 1
ATOM 2266 N N . ILE A 1 286 ? 17.075 -0.717 -19.785 1.00 96.31 286 ILE A N 1
ATOM 2267 C CA . ILE A 1 286 ? 16.829 -0.496 -18.362 1.00 96.31 286 ILE A CA 1
ATOM 2268 C C . ILE A 1 286 ? 17.801 -1.383 -17.608 1.00 96.31 286 ILE A C 1
ATOM 2270 O O . ILE A 1 286 ? 17.803 -2.603 -17.773 1.00 96.31 286 ILE A O 1
ATOM 2274 N N . LYS A 1 287 ? 18.657 -0.776 -16.797 1.00 95.19 287 LYS A N 1
ATOM 2275 C CA . LYS A 1 287 ? 19.708 -1.496 -16.085 1.00 95.19 287 LYS A CA 1
ATOM 2276 C C . LYS A 1 287 ? 19.996 -0.865 -14.745 1.00 95.19 287 LYS A C 1
ATOM 2278 O O . LYS A 1 287 ? 19.617 0.267 -14.456 1.00 95.19 287 LYS A O 1
ATOM 2283 N N . LYS A 1 288 ? 20.735 -1.602 -13.939 1.00 92.50 288 LYS A N 1
ATOM 2284 C CA . LYS A 1 288 ? 21.319 -1.082 -12.717 1.00 92.50 288 LYS A CA 1
ATOM 2285 C C . LYS A 1 288 ? 22.571 -0.254 -13.028 1.00 92.50 288 LYS A C 1
ATOM 2287 O O . LYS A 1 288 ? 23.509 -0.739 -13.660 1.00 92.50 288 LYS A O 1
ATOM 2292 N N . GLY A 1 289 ? 22.568 1.002 -12.602 1.00 88.81 289 GLY A N 1
ATOM 2293 C CA . GLY A 1 289 ? 23.707 1.909 -12.639 1.00 88.81 289 GLY A CA 1
ATOM 2294 C C . GLY A 1 289 ? 24.799 1.513 -11.643 1.00 88.81 289 GLY A C 1
ATOM 2295 O O . GLY A 1 289 ? 24.580 0.743 -10.707 1.00 88.81 289 GLY A O 1
ATOM 2296 N N . GLN A 1 290 ? 26.000 2.060 -11.838 1.00 83.00 290 GLN A N 1
ATOM 2297 C CA . GLN A 1 290 ? 27.157 1.797 -10.968 1.00 83.00 290 GLN A CA 1
ATOM 2298 C C . GLN A 1 290 ? 26.968 2.319 -9.536 1.00 83.00 290 GLN A C 1
ATOM 2300 O O . GLN A 1 290 ? 27.606 1.829 -8.611 1.00 83.00 290 GLN A O 1
ATOM 2305 N N . ASP A 1 291 ? 26.086 3.296 -9.348 1.00 84.25 291 ASP A N 1
ATOM 2306 C CA . ASP A 1 291 ? 25.708 3.875 -8.058 1.00 84.25 291 ASP A CA 1
ATOM 2307 C C . ASP A 1 291 ? 24.582 3.098 -7.347 1.00 84.25 291 ASP A C 1
ATOM 2309 O O . ASP A 1 291 ? 24.047 3.559 -6.334 1.00 84.25 291 ASP A O 1
ATOM 2313 N N . GLY A 1 292 ? 24.198 1.935 -7.887 1.00 85.12 292 GLY A N 1
ATOM 2314 C CA . GLY A 1 292 ? 23.118 1.114 -7.351 1.00 85.12 292 GLY A CA 1
ATOM 2315 C C . GLY A 1 292 ? 21.736 1.737 -7.538 1.00 85.12 292 GLY A C 1
ATOM 2316 O O . GLY A 1 292 ? 20.826 1.439 -6.766 1.00 85.12 292 GLY A O 1
ATOM 2317 N N . LYS A 1 293 ? 21.567 2.634 -8.515 1.00 90.81 293 LYS A N 1
ATOM 2318 C CA . LYS A 1 293 ? 20.259 3.153 -8.931 1.00 90.81 293 LYS A CA 1
ATOM 2319 C C . LYS A 1 293 ? 19.797 2.511 -10.230 1.00 90.81 293 LYS A C 1
ATOM 2321 O O . LYS A 1 293 ? 20.585 1.910 -10.954 1.00 90.81 293 LYS A O 1
ATOM 2326 N N . ILE A 1 294 ? 18.514 2.640 -10.541 1.00 93.88 294 ILE A N 1
ATOM 2327 C CA . ILE A 1 294 ? 18.017 2.307 -11.874 1.00 93.88 294 ILE A CA 1
ATOM 2328 C C . ILE A 1 294 ? 18.491 3.364 -12.879 1.00 93.88 294 ILE A C 1
ATOM 2330 O O . ILE A 1 294 ? 18.544 4.552 -12.577 1.00 93.88 294 ILE A O 1
ATOM 2334 N N . SER A 1 295 ? 18.854 2.917 -14.074 1.00 94.81 295 SER A N 1
ATOM 2335 C CA . SER A 1 295 ? 19.219 3.749 -15.212 1.00 94.81 295 SER A CA 1
ATOM 2336 C C . SER A 1 295 ? 18.375 3.315 -16.402 1.00 94.81 295 SER A C 1
ATOM 2338 O O . SER A 1 295 ? 18.325 2.127 -16.727 1.00 94.81 295 SER A O 1
ATOM 2340 N N . ILE A 1 296 ? 17.696 4.282 -17.016 1.00 96.00 296 ILE A N 1
ATOM 2341 C CA . ILE A 1 296 ? 16.832 4.084 -18.178 1.00 96.00 296 ILE A CA 1
ATOM 2342 C C . ILE A 1 296 ? 17.451 4.869 -19.331 1.00 96.00 296 ILE A C 1
ATOM 2344 O O . ILE A 1 296 ? 17.645 6.080 -19.221 1.00 96.00 296 ILE A O 1
ATOM 2348 N N . GLY A 1 297 ? 17.801 4.180 -20.410 1.00 96.00 297 GLY A N 1
ATOM 2349 C CA . GLY A 1 297 ? 18.261 4.806 -21.639 1.00 96.00 297 GLY A CA 1
ATOM 2350 C C . GLY A 1 297 ? 17.150 4.881 -22.675 1.00 96.00 297 GLY A C 1
ATOM 2351 O O . GLY A 1 297 ? 16.270 4.018 -22.750 1.00 96.00 297 GLY A O 1
ATOM 2352 N N . PHE A 1 298 ? 17.217 5.926 -23.494 1.00 96.69 298 PHE A N 1
ATOM 2353 C CA . PHE A 1 298 ? 16.263 6.189 -24.560 1.00 96.69 298 PHE A CA 1
ATOM 2354 C C . PHE A 1 298 ? 17.004 6.382 -25.880 1.00 96.69 298 PHE A C 1
ATOM 2356 O O . PHE A 1 298 ? 17.932 7.185 -25.971 1.00 96.69 298 PHE A O 1
ATOM 2363 N N . SER A 1 299 ? 16.559 5.684 -26.92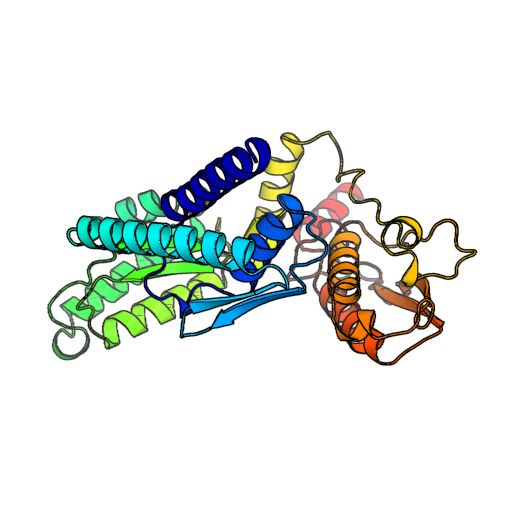4 1.00 95.88 299 SER A N 1
ATOM 2364 C CA . SER A 1 299 ? 16.975 5.974 -28.304 1.00 95.88 299 SER A CA 1
ATOM 2365 C C . SER A 1 299 ? 16.095 7.048 -28.953 1.00 95.88 299 SER A C 1
ATOM 2367 O O . SER A 1 299 ? 16.535 7.729 -29.880 1.00 95.88 299 SER A O 1
ATOM 2369 N N . ARG A 1 300 ? 14.874 7.243 -28.435 1.00 95.56 300 ARG A N 1
ATOM 2370 C CA . ARG A 1 300 ? 13.993 8.385 -28.714 1.00 95.56 300 ARG A CA 1
ATOM 2371 C C . ARG A 1 300 ? 13.306 8.820 -27.431 1.00 95.56 300 ARG A C 1
ATOM 2373 O O . ARG A 1 300 ? 12.744 7.986 -26.724 1.00 95.56 300 ARG A O 1
ATOM 2380 N N . TYR A 1 301 ? 13.368 10.113 -27.150 1.00 95.31 301 TYR A N 1
ATOM 2381 C CA . TYR A 1 301 ? 12.901 10.703 -25.903 1.00 95.31 301 TYR A CA 1
ATOM 2382 C C . TYR A 1 301 ? 11.753 11.683 -26.167 1.00 95.31 301 TYR A C 1
ATOM 2384 O O . TYR A 1 301 ? 11.776 12.418 -27.154 1.00 95.31 301 TYR A O 1
ATOM 2392 N N . HIS A 1 302 ? 10.784 11.706 -25.254 1.00 95.69 302 HIS A N 1
ATOM 2393 C CA . HIS A 1 302 ? 9.666 12.644 -25.229 1.00 95.69 302 HIS A CA 1
ATOM 2394 C C . HIS A 1 302 ? 9.338 12.982 -23.774 1.00 95.69 302 HIS A C 1
ATOM 2396 O O . HIS A 1 302 ? 9.306 12.073 -22.950 1.00 95.69 302 HIS A O 1
ATOM 2402 N N . ASP A 1 303 ? 9.030 14.241 -23.460 1.00 94.56 303 ASP A N 1
ATOM 2403 C CA . ASP A 1 303 ? 8.900 14.726 -22.073 1.00 94.56 303 ASP A CA 1
ATOM 2404 C C . ASP A 1 303 ? 7.876 13.961 -21.222 1.00 94.56 303 ASP A C 1
ATOM 2406 O O . ASP A 1 303 ? 8.076 13.804 -20.021 1.00 94.56 303 ASP 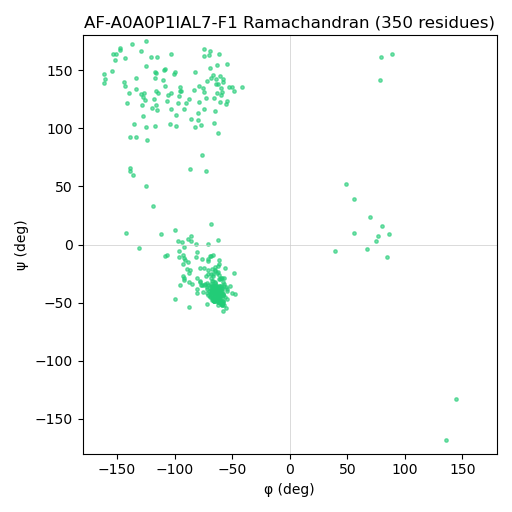A O 1
ATOM 2410 N N . LEU A 1 304 ? 6.828 13.405 -21.842 1.00 92.69 304 LEU A N 1
ATOM 2411 C CA . LEU A 1 304 ? 5.860 12.529 -21.165 1.00 92.69 304 LEU A CA 1
ATOM 2412 C C . LEU A 1 304 ? 6.535 11.381 -20.394 1.00 92.69 304 LEU A C 1
ATOM 2414 O O . LEU A 1 304 ? 6.059 10.996 -19.333 1.00 92.69 304 LEU A O 1
ATOM 2418 N N . ILE A 1 305 ? 7.643 10.828 -20.905 1.00 93.44 305 ILE A N 1
ATOM 2419 C CA . ILE A 1 305 ? 8.322 9.699 -20.260 1.00 93.44 305 ILE A CA 1
ATOM 2420 C C . ILE A 1 305 ? 9.028 10.098 -18.965 1.00 93.44 305 ILE A C 1
ATOM 2422 O O . ILE A 1 305 ? 9.274 9.231 -18.128 1.00 93.44 305 ILE A O 1
ATOM 2426 N N . GLN A 1 306 ? 9.351 11.384 -18.791 1.00 93.31 306 GLN A N 1
ATOM 2427 C CA . GLN A 1 306 ? 10.153 11.859 -17.668 1.00 93.31 306 GLN A CA 1
ATOM 2428 C C . GLN A 1 306 ? 9.448 11.610 -16.336 1.00 93.31 306 GLN A C 1
ATOM 2430 O O . GLN A 1 306 ? 10.073 11.092 -15.418 1.00 93.31 306 GLN A O 1
ATOM 2435 N N . GLU A 1 307 ? 8.140 11.871 -16.252 1.00 91.62 307 GLU A N 1
ATOM 2436 C CA . GLU A 1 307 ? 7.353 11.610 -15.039 1.00 91.62 307 GLU A CA 1
ATOM 2437 C C . GLU A 1 307 ? 7.431 10.131 -14.624 1.00 91.62 307 GLU A C 1
ATOM 2439 O O . GLU A 1 307 ? 7.624 9.803 -13.452 1.00 91.62 307 GLU A O 1
ATOM 2444 N N . TYR A 1 308 ? 7.339 9.220 -15.594 1.00 92.50 308 TYR A N 1
ATOM 2445 C CA . TYR A 1 308 ? 7.400 7.781 -15.342 1.00 92.50 308 TYR A CA 1
ATOM 2446 C C . TYR A 1 308 ? 8.821 7.308 -15.033 1.00 92.50 308 TYR A C 1
ATOM 2448 O O . TYR A 1 308 ? 8.992 6.405 -14.213 1.00 92.50 308 TYR A O 1
ATOM 2456 N N . ALA A 1 309 ? 9.836 7.906 -15.659 1.00 93.38 309 ALA A N 1
ATOM 2457 C CA . ALA A 1 309 ? 11.239 7.636 -15.367 1.00 93.38 309 ALA A CA 1
ATOM 2458 C C . ALA A 1 309 ? 11.605 8.079 -13.942 1.00 93.38 309 ALA A C 1
ATOM 2460 O O . ALA A 1 309 ? 12.164 7.282 -13.188 1.00 93.38 309 ALA A O 1
ATOM 2461 N N . ASP A 1 310 ? 11.202 9.287 -13.540 1.00 91.69 310 ASP A N 1
ATOM 2462 C CA . ASP A 1 310 ? 11.385 9.814 -12.184 1.00 91.69 310 ASP A CA 1
ATOM 2463 C C . ASP A 1 310 ? 10.642 8.952 -11.158 1.00 91.69 310 ASP A C 1
ATOM 2465 O O . ASP A 1 310 ? 11.179 8.607 -10.101 1.00 91.69 310 ASP A O 1
ATOM 2469 N N . TRP A 1 311 ? 9.415 8.534 -11.487 1.00 90.75 311 TRP A N 1
ATOM 2470 C CA . TRP A 1 311 ? 8.649 7.614 -10.654 1.00 90.75 311 TRP A CA 1
ATOM 2471 C C . TRP A 1 311 ? 9.360 6.263 -10.506 1.00 90.75 311 TRP A C 1
ATOM 2473 O O . TRP A 1 311 ? 9.460 5.745 -9.392 1.00 90.75 311 TRP A O 1
ATOM 2483 N N . MET A 1 312 ? 9.890 5.695 -11.594 1.00 92.88 312 MET A N 1
ATOM 2484 C CA . MET A 1 312 ? 10.669 4.455 -11.552 1.00 92.88 312 MET A CA 1
ATOM 2485 C C . MET A 1 312 ? 11.936 4.613 -10.708 1.00 92.88 312 MET A C 1
ATOM 2487 O O . MET A 1 312 ? 12.199 3.739 -9.878 1.00 92.88 312 MET A O 1
ATOM 2491 N N . GLU A 1 313 ? 12.688 5.710 -10.862 1.00 92.50 313 GLU A N 1
ATOM 2492 C CA . GLU A 1 313 ? 13.882 5.989 -10.053 1.00 92.50 313 GLU A CA 1
ATOM 2493 C C . GLU A 1 313 ? 13.537 6.062 -8.569 1.00 92.50 313 GLU A C 1
ATOM 2495 O O . GLU A 1 313 ? 14.133 5.345 -7.756 1.00 92.50 313 GLU A O 1
ATOM 2500 N N . PHE A 1 314 ? 12.533 6.865 -8.218 1.00 90.69 314 PHE A N 1
ATOM 2501 C CA . PHE A 1 314 ? 12.084 7.015 -6.841 1.00 90.69 314 PHE A CA 1
ATOM 2502 C C . PHE A 1 314 ? 11.640 5.676 -6.244 1.00 90.69 314 PHE A C 1
ATOM 2504 O O . PHE A 1 314 ? 12.109 5.285 -5.173 1.00 90.69 314 PHE A O 1
ATOM 2511 N N . ARG A 1 315 ? 10.766 4.937 -6.940 1.00 89.25 315 ARG A N 1
ATOM 2512 C CA . ARG A 1 315 ? 10.197 3.683 -6.426 1.00 89.25 315 ARG A CA 1
ATOM 2513 C C . ARG A 1 315 ? 11.241 2.586 -6.314 1.00 89.25 315 ARG A C 1
ATOM 2515 O O . ARG A 1 315 ? 11.278 1.920 -5.283 1.00 89.25 315 ARG A O 1
ATOM 2522 N N . CYS A 1 316 ? 12.117 2.420 -7.303 1.00 91.38 316 CYS A N 1
ATOM 2523 C CA . CYS A 1 316 ? 13.219 1.460 -7.208 1.00 91.38 316 CYS A CA 1
ATOM 2524 C C . CYS A 1 316 ? 14.192 1.839 -6.081 1.00 91.38 316 CYS A C 1
ATOM 2526 O O . CYS A 1 316 ? 14.686 0.961 -5.380 1.00 91.38 316 CYS A O 1
ATOM 2528 N N . GLY A 1 317 ? 14.404 3.137 -5.835 1.00 90.25 317 GLY A N 1
ATOM 2529 C CA . GLY A 1 317 ? 15.258 3.631 -4.752 1.00 90.25 317 GLY A CA 1
ATOM 2530 C C . GLY A 1 317 ? 14.793 3.266 -3.336 1.00 90.25 317 GLY A C 1
ATOM 2531 O O . GLY A 1 317 ? 15.630 3.209 -2.433 1.00 90.25 317 GLY A O 1
ATOM 2532 N N . VAL A 1 318 ? 13.498 2.991 -3.150 1.00 90.19 318 VAL A N 1
ATOM 2533 C CA . VAL A 1 318 ? 12.884 2.575 -1.870 1.00 90.19 318 VAL A CA 1
ATOM 2534 C C . VAL A 1 318 ? 12.383 1.126 -1.883 1.00 90.19 318 VAL A C 1
ATOM 2536 O O . VAL A 1 318 ? 11.684 0.703 -0.962 1.00 90.19 318 VAL A O 1
ATOM 2539 N N . THR A 1 319 ? 12.713 0.364 -2.929 1.00 91.38 319 THR A N 1
ATOM 2540 C CA . THR A 1 319 ? 12.275 -1.024 -3.106 1.00 91.38 319 THR A CA 1
ATOM 2541 C C . THR A 1 319 ? 13.477 -1.954 -3.083 1.00 91.38 319 THR A C 1
ATOM 2543 O O . THR A 1 319 ? 14.457 -1.741 -3.794 1.00 91.38 319 THR A O 1
ATOM 2546 N N . CYS A 1 320 ? 13.386 -3.026 -2.302 1.00 91.69 320 CYS A N 1
ATOM 2547 C CA . CYS A 1 320 ? 14.383 -4.083 -2.280 1.00 91.69 320 CYS A CA 1
ATOM 2548 C C . CYS A 1 320 ? 14.505 -4.724 -3.667 1.00 91.69 320 CYS A C 1
ATOM 2550 O O . CYS A 1 320 ? 13.527 -5.261 -4.188 1.00 91.69 320 CYS A O 1
ATOM 2552 N N . GLU A 1 321 ? 15.703 -4.715 -4.248 1.00 90.62 321 GLU A N 1
ATOM 2553 C CA . GLU A 1 321 ? 15.942 -5.259 -5.587 1.00 90.62 321 GLU A CA 1
ATOM 2554 C C . GLU A 1 321 ? 15.781 -6.784 -5.654 1.00 90.62 321 GLU A C 1
ATOM 2556 O O . GLU A 1 321 ? 15.517 -7.325 -6.724 1.00 90.62 321 GLU A O 1
ATOM 2561 N N . GLU A 1 322 ? 15.886 -7.483 -4.521 1.00 89.06 322 GLU A N 1
ATOM 2562 C CA . GLU A 1 322 ? 15.730 -8.939 -4.453 1.00 89.06 322 GLU A CA 1
ATOM 2563 C C . GLU A 1 322 ? 14.275 -9.373 -4.255 1.00 89.06 322 GLU A C 1
ATOM 2565 O O . GLU A 1 322 ? 13.769 -10.179 -5.024 1.00 89.06 322 GLU A O 1
ATOM 2570 N N . CYS A 1 323 ? 13.590 -8.864 -3.227 1.00 87.75 323 CYS A N 1
ATOM 2571 C CA . CYS A 1 323 ? 12.249 -9.351 -2.882 1.00 87.75 323 CYS A CA 1
ATOM 2572 C C . CYS A 1 323 ? 11.112 -8.390 -3.235 1.00 87.75 323 CYS A C 1
ATOM 2574 O O . CYS A 1 323 ? 9.963 -8.782 -3.110 1.00 87.75 323 CYS A O 1
ATOM 2576 N N . GLY A 1 324 ? 11.377 -7.147 -3.644 1.00 88.94 324 GLY A N 1
ATOM 2577 C CA . GLY A 1 324 ? 10.315 -6.187 -3.977 1.00 88.94 324 GLY A CA 1
ATOM 2578 C C . GLY A 1 324 ? 9.610 -5.550 -2.772 1.00 88.94 324 GLY A C 1
ATOM 2579 O O . GLY A 1 324 ? 8.632 -4.827 -2.955 1.00 88.94 324 GLY A O 1
ATOM 2580 N N . HIS A 1 325 ? 10.095 -5.790 -1.547 1.00 92.31 325 HIS A N 1
ATOM 2581 C CA . HIS A 1 325 ? 9.638 -5.085 -0.341 1.00 92.31 325 HIS A CA 1
ATOM 2582 C C . HIS A 1 325 ? 9.882 -3.574 -0.469 1.00 92.31 325 HIS A C 1
ATOM 2584 O O . HIS A 1 325 ? 10.973 -3.171 -0.873 1.00 92.31 325 HIS A O 1
ATOM 2590 N N . VAL A 1 326 ? 8.889 -2.760 -0.105 1.00 89.94 326 VAL A N 1
ATOM 2591 C CA . VAL A 1 326 ? 8.953 -1.290 -0.134 1.00 89.94 326 VAL A CA 1
ATOM 2592 C C . VAL A 1 326 ? 9.084 -0.756 1.293 1.00 89.94 326 VAL A C 1
ATOM 2594 O O . VAL A 1 326 ? 8.280 -1.103 2.162 1.00 89.94 326 VAL A O 1
ATOM 2597 N N . GLY A 1 327 ? 10.072 0.104 1.544 1.00 87.06 327 GLY A N 1
ATOM 2598 C CA . GLY A 1 327 ? 10.255 0.755 2.843 1.00 87.06 327 GLY A CA 1
ATOM 2599 C C . GLY A 1 327 ? 11.722 0.940 3.209 1.00 87.06 327 GLY A C 1
ATOM 2600 O O . GLY A 1 327 ? 12.506 1.417 2.396 1.00 87.06 327 GLY A O 1
ATOM 2601 N N . ASP A 1 328 ? 12.088 0.582 4.441 1.00 83.75 328 ASP A N 1
ATOM 2602 C CA . ASP A 1 328 ? 13.459 0.736 4.930 1.00 83.75 328 ASP A CA 1
ATOM 2603 C C . ASP A 1 328 ? 14.436 -0.155 4.149 1.00 83.75 328 ASP A C 1
ATOM 2605 O O . ASP A 1 328 ? 14.393 -1.390 4.215 1.00 83.75 328 ASP A O 1
ATOM 2609 N N . ILE A 1 329 ? 15.340 0.503 3.421 1.00 88.06 329 ILE A N 1
ATOM 2610 C CA . ILE A 1 329 ? 16.372 -0.127 2.604 1.00 88.06 329 ILE A CA 1
ATOM 2611 C C . ILE A 1 329 ? 17.750 0.060 3.244 1.00 88.06 329 ILE A C 1
ATOM 2613 O O . ILE A 1 329 ? 18.145 1.155 3.643 1.00 88.06 329 ILE A O 1
ATOM 2617 N N . VAL A 1 330 ? 18.521 -1.021 3.247 1.00 86.25 330 VAL A N 1
ATOM 2618 C CA . VAL A 1 330 ? 19.950 -1.083 3.528 1.00 86.25 330 VAL A CA 1
ATOM 2619 C C . VAL A 1 330 ? 20.716 -1.071 2.204 1.00 86.25 330 VAL A C 1
ATOM 2621 O O . VAL A 1 330 ? 20.455 -1.878 1.307 1.00 86.25 330 VAL A O 1
ATOM 2624 N N . ARG A 1 331 ? 21.685 -0.159 2.078 1.00 81.50 331 ARG A N 1
ATOM 2625 C CA . ARG A 1 331 ? 22.653 -0.172 0.974 1.00 81.50 331 ARG A CA 1
ATOM 2626 C C . ARG A 1 331 ? 23.919 -0.893 1.409 1.00 81.50 331 ARG A C 1
ATOM 2628 O O . ARG A 1 331 ? 24.415 -0.637 2.505 1.00 81.50 331 ARG A O 1
ATOM 2635 N N . THR A 1 332 ? 24.446 -1.761 0.552 1.00 78.44 332 THR A N 1
ATOM 2636 C CA . THR A 1 332 ? 25.734 -2.429 0.789 1.00 78.44 332 THR A CA 1
ATOM 2637 C C . THR A 1 332 ? 26.878 -1.417 0.879 1.00 78.44 332 THR A C 1
ATOM 2639 O O . THR A 1 332 ? 26.743 -0.262 0.473 1.00 78.44 332 THR A O 1
ATOM 2642 N N . THR A 1 333 ? 28.030 -1.834 1.411 1.00 76.81 333 THR A N 1
ATOM 2643 C CA . THR A 1 333 ? 29.204 -0.963 1.616 1.00 76.81 333 THR A CA 1
ATOM 2644 C C . THR A 1 333 ? 29.693 -0.299 0.326 1.00 76.81 333 THR A C 1
ATOM 2646 O O . THR A 1 333 ? 30.100 0.861 0.333 1.00 76.81 333 THR A O 1
ATOM 2649 N N . ASP A 1 334 ? 29.609 -1.012 -0.796 1.00 76.44 334 ASP A N 1
ATOM 2650 C CA . ASP A 1 334 ? 29.923 -0.508 -2.137 1.00 76.44 334 ASP A CA 1
ATOM 2651 C C . ASP A 1 334 ? 28.774 0.305 -2.766 1.00 76.44 334 ASP A C 1
ATOM 2653 O O . ASP A 1 334 ? 28.898 0.788 -3.888 1.00 76.44 334 ASP A O 1
ATOM 2657 N N . LYS A 1 335 ? 27.656 0.456 -2.042 1.00 75.06 335 LYS A N 1
ATOM 2658 C CA . LYS A 1 335 ? 26.381 1.065 -2.454 1.00 75.06 335 LYS A CA 1
ATOM 2659 C C . LYS A 1 335 ? 25.761 0.441 -3.695 1.00 75.06 335 LYS A C 1
ATOM 2661 O O . LYS A 1 335 ? 24.789 0.991 -4.212 1.00 75.06 335 LYS A O 1
ATOM 2666 N N . SER A 1 336 ? 26.292 -0.690 -4.154 1.00 78.19 336 SER A N 1
ATOM 2667 C CA . SER A 1 336 ? 25.823 -1.301 -5.378 1.00 78.19 336 SER A CA 1
ATOM 2668 C C . SER A 1 336 ? 24.437 -1.881 -5.161 1.00 78.19 336 SER A C 1
ATOM 2670 O O . SER A 1 336 ? 23.638 -1.782 -6.070 1.00 78.19 336 SER A O 1
ATOM 2672 N N . GLN A 1 337 ? 24.086 -2.413 -3.989 1.00 82.81 337 GLN A N 1
ATOM 2673 C CA . GLN A 1 337 ? 22.804 -3.090 -3.765 1.00 82.81 337 GLN A CA 1
ATOM 2674 C C . GLN A 1 337 ? 21.833 -2.291 -2.901 1.00 82.81 337 GLN A C 1
ATOM 2676 O O . GLN A 1 337 ? 22.224 -1.503 -2.039 1.00 82.81 337 GLN A O 1
ATOM 2681 N N . VAL A 1 338 ? 20.547 -2.526 -3.153 1.00 88.94 338 VAL A N 1
ATOM 2682 C CA . VAL A 1 338 ? 19.402 -1.871 -2.511 1.00 88.94 338 VAL A CA 1
ATOM 2683 C C . VAL A 1 338 ? 18.541 -2.988 -1.931 1.00 88.94 338 VAL A C 1
ATOM 2685 O O . VAL A 1 338 ? 17.696 -3.548 -2.622 1.00 88.94 338 VAL A O 1
ATOM 2688 N N . LEU A 1 339 ? 18.801 -3.375 -0.682 1.00 91.31 339 LEU A N 1
ATOM 2689 C CA . LEU A 1 339 ? 18.180 -4.539 -0.042 1.00 91.31 339 LEU A CA 1
ATOM 2690 C C . LEU A 1 339 ? 17.317 -4.117 1.144 1.00 91.31 339 LEU A C 1
ATOM 2692 O O . LEU A 1 339 ? 17.663 -3.192 1.862 1.00 91.31 339 LEU A O 1
ATOM 2696 N N . CYS A 1 340 ? 16.224 -4.821 1.426 1.00 93.12 340 CYS A N 1
ATOM 2697 C CA . CYS A 1 340 ? 15.570 -4.688 2.730 1.00 93.12 340 CYS A CA 1
ATOM 2698 C C . CYS A 1 340 ? 16.388 -5.416 3.811 1.00 93.12 340 CYS A C 1
ATOM 2700 O O . CYS A 1 340 ? 17.180 -6.313 3.504 1.00 93.12 340 CYS A O 1
ATOM 2702 N N . SER A 1 341 ? 16.152 -5.097 5.088 1.00 92.44 341 SER A N 1
ATOM 2703 C CA . SER A 1 341 ? 16.892 -5.702 6.209 1.00 92.44 341 SER A CA 1
ATOM 2704 C C . SER A 1 341 ? 16.839 -7.235 6.223 1.00 92.44 341 SER A C 1
ATOM 2706 O O . SER A 1 341 ? 17.834 -7.879 6.541 1.00 92.44 341 SER A O 1
ATOM 2708 N N . HIS A 1 342 ? 15.707 -7.836 5.835 1.00 92.75 342 HIS A N 1
ATOM 2709 C CA . HIS A 1 342 ? 15.582 -9.294 5.728 1.00 92.75 342 HIS A CA 1
ATOM 2710 C C . HIS A 1 342 ? 16.551 -9.881 4.686 1.00 92.75 342 HIS A C 1
ATOM 2712 O O . HIS A 1 342 ? 17.301 -10.808 4.995 1.00 92.75 342 HIS A O 1
ATOM 2718 N N . CYS A 1 343 ? 16.543 -9.349 3.459 1.00 90.69 343 CYS A N 1
ATOM 2719 C CA . CYS A 1 343 ? 17.412 -9.811 2.371 1.00 90.69 343 CYS A CA 1
ATOM 2720 C C . CYS A 1 343 ? 18.889 -9.595 2.705 1.00 90.69 343 CYS A C 1
ATOM 2722 O O . CYS A 1 343 ? 19.682 -10.527 2.598 1.00 90.69 343 CYS A O 1
ATOM 2724 N N . TYR A 1 344 ? 19.231 -8.410 3.219 1.00 91.19 344 TYR A N 1
ATOM 2725 C CA . TYR A 1 344 ? 20.588 -8.079 3.645 1.00 91.19 344 TYR A CA 1
ATOM 2726 C C . TYR A 1 344 ? 21.131 -9.087 4.674 1.00 91.19 344 TYR A C 1
ATOM 2728 O O . TYR A 1 344 ? 22.153 -9.730 4.440 1.00 91.19 344 TYR A O 1
ATOM 2736 N N . CYS A 1 345 ? 20.403 -9.312 5.776 1.00 89.31 345 CYS A N 1
ATOM 2737 C CA . CYS A 1 345 ? 20.829 -10.245 6.823 1.00 89.31 345 CYS A CA 1
ATOM 2738 C C . CYS A 1 345 ? 20.851 -11.711 6.369 1.00 89.31 345 CYS A C 1
ATOM 2740 O O . CYS A 1 345 ? 21.579 -12.519 6.944 1.00 89.31 345 CYS A O 1
ATOM 2742 N N . THR A 1 346 ? 20.024 -12.089 5.393 1.00 87.25 346 THR A N 1
ATOM 2743 C CA . THR A 1 346 ? 20.031 -13.453 4.845 1.00 87.25 346 THR A CA 1
ATOM 2744 C C . THR A 1 346 ? 21.281 -13.687 4.003 1.00 87.25 346 THR A C 1
ATOM 2746 O O . THR A 1 346 ? 21.884 -14.751 4.100 1.00 87.25 346 THR A O 1
ATOM 2749 N N . ARG A 1 347 ? 21.701 -12.672 3.245 1.00 82.75 347 ARG A N 1
ATOM 2750 C CA . ARG A 1 347 ? 22.873 -12.723 2.373 1.00 82.75 347 ARG A CA 1
ATOM 2751 C C . ARG A 1 347 ? 24.195 -12.738 3.139 1.00 82.75 347 ARG A C 1
ATOM 2753 O O . ARG A 1 347 ? 25.057 -13.561 2.858 1.00 82.75 347 ARG A O 1
ATOM 2760 N N . GLU A 1 348 ? 24.327 -11.910 4.176 1.00 78.50 348 GLU A N 1
ATOM 2761 C CA . GLU A 1 348 ? 25.517 -11.952 5.044 1.00 78.50 348 GLU A CA 1
ATOM 2762 C C . GLU A 1 348 ? 25.729 -13.333 5.683 1.00 78.50 348 GLU A C 1
ATOM 2764 O O . GLU A 1 348 ? 26.862 -13.755 5.885 1.00 78.50 348 GLU A O 1
ATOM 2769 N N . LYS A 1 349 ? 24.643 -14.058 5.978 1.00 73.56 349 LYS A N 1
ATOM 2770 C CA . LYS A 1 349 ? 24.706 -15.416 6.538 1.00 73.56 349 LYS A CA 1
ATOM 2771 C C . LYS A 1 349 ? 25.036 -16.499 5.513 1.00 73.56 349 LYS A C 1
ATOM 2773 O O . LYS A 1 349 ? 25.387 -17.595 5.929 1.00 73.56 349 LYS A O 1
ATOM 2778 N N . SER A 1 350 ? 24.841 -16.252 4.218 1.00 67.56 350 SER A N 1
ATOM 2779 C CA . SER A 1 350 ? 25.216 -17.202 3.164 1.00 67.56 350 SER A CA 1
ATOM 2780 C C . SER A 1 350 ? 26.659 -17.028 2.695 1.00 67.56 350 SER A C 1
ATOM 2782 O O . SER A 1 350 ? 27.239 -17.983 2.186 1.00 67.56 350 SER A O 1
ATOM 2784 N N . ASP A 1 351 ? 27.220 -15.828 2.864 1.00 63.38 351 ASP A N 1
ATOM 2785 C CA . ASP A 1 351 ? 28.570 -15.478 2.405 1.00 63.38 351 ASP A CA 1
ATOM 2786 C C . ASP A 1 351 ? 29.660 -15.696 3.479 1.00 63.38 351 ASP A C 1
ATOM 2788 O O . ASP A 1 351 ? 30.851 -15.610 3.168 1.00 63.38 351 ASP A O 1
ATOM 2792 N N . GLY A 1 352 ? 29.270 -15.978 4.729 1.00 48.31 352 GLY A N 1
ATOM 2793 C CA . GLY A 1 352 ? 30.157 -16.335 5.848 1.00 48.31 352 GLY A CA 1
ATOM 2794 C C . GLY A 1 352 ? 29.939 -17.764 6.314 1.00 48.31 352 GLY A C 1
ATOM 2795 O O . GLY A 1 352 ? 30.954 -18.416 6.655 1.00 48.31 352 GLY A O 1
#

Secondary structure (DSSP, 8-state):
-HHHHHHHHHHHHHHHHHHHHH---SSGGGS-HHHHHHHHHHHHHH---TTEEEEEEETTEEEEEES-HHHHHHHHHHHHHHHHHHHHHHHHTTT---SSBTTBHHHHHHHHH-GGGHHHHHHHHHHHHHHHHHHHH-HHHH-SSPPPEEEEEEETTEEEEEEPTT--HHHHHHHHHHHHHHTTB-TTT-SB-EEEEETTEEEEE-HHHHHHHHHHHHTTSSSSS-GGG---HHHH-GGGS-TT------BS-HHHHHHHHHHHHHHHH-HHHHTSPTTS-EEEEEEE-TTSSEEEEEEE--THHHHHHHHHHHHHHTB-TTT--BS-EEEPTTS--EEEHHHHHHHHHHH-

Foldseek 3Di:
DVLVVVLLVVVLVVVVVCCVVVNLDPAPVVCDPVVQVVVVVSCCVSDVDPFFPDWDADNVGIDTRGPDPVVVVVVVVSVVVVVVVNVVVVVVCPPQAALADLVCNLVSLCVQLPLQQVLLSVLLSVLLVVLVVCCVPPCVQQNVDDWRFRHWYDDQQFTDTHTDPPGDPNSVVSSVVSSVVQSQAASNRRHGWDWDDAPNGTHTHAPVSLVVVNVVVCVVPPDDDPPVLQDWCCVPPVLQADVPPPTAGAAFFSLLSVLLVVLSVVLVPDPVNVPDDRNQHHWPYWYQDQLQFIDTDTPHDDVSCVVSVVSSRVQSQQAFSHRNGGHDWDADPSSNGTHHPVVVVVVVVVVD

Radius of gyration: 24.41 Å; Cα contacts (8 Å, |Δi|>4): 485; chains: 1; bounding box: 63×40×67 Å